Protein AF-A0A9P6VHA9-F1 (afdb_monomer_lite)

Secondary structure (DSSP, 8-state):
-PPPPPHHHHHHHHHH--TTTT-----B-TTS-S-TTS-HHHHHHHHHHHHHHHHHHHHHHHHHHHHHHHS-GGG--SS--HHHHHHHHHHHHHHHHHHHHHHHHHHH-TT-HHHHHHHHHHHHHHH-GGGGEEEEEEEEE---SS-PPPPTTSSSTTS--SS--SS--HHHHHHHHHHHHHHHHHHHHHHHHHS-SSTT--B-HHHHHHHHHHHHHHHHHHHHHHHHHHT-EEEEEEEEETTEEEEEEEEEEEEE-PPTT-GGGG--HHHHHHHHHHHHHHHHHTT-HHHHHHHHHH-HHHHHHHHHHHHHHHHHHHHTTTGGGSS------PPP-----------------

Sequence (353 aa):
MPSRLTLHDASVLEKIKDPESAATSIMVDPSLPPDPNLDHETYAAALEAETKIINDILVLEKTRVAHEKKFPRLAAPLCPSQEERTFRSTMLAEWSVIIRRLDELVGQFPRFASARNNRATALRGMYGDGMLVKLWVEQESTHAVGGKGIDAHCISDGLPSFNLPNRLSSKDDVSLREVTRKVLHDLTTGIALLTPTTAFGAISPKQAERLGNLHMQRGRLYRVAADKLSRNGNLVDSVETTEGITVRNVELKAEFRASAGQEEARWSSLDFEENASRDFMIAGRYGNETGKALAVAMNPTAKLCGEIVREAMRKEYALGGVENQKDESVRKEQPTRMKTRSKTENCEFDIAA

Foldseek 3Di:
DDDDQDPVSVVVVVVVPDPVVPLPFAFADQVDDLFPQDDPVRVVVLVVLVVVLVVLVVVLVVVVVVVCVVPPLVNAPLDHDPVVVVNLVVSLVSLVVSLVSLVVSCVVPVLPLVSLLVNLVSLCVAANLLLQKQKDWDDWDFPDPDDPDDDPSPPPSPDDDPHDDNDDDPVNLVVSLVSNVSNVCSLVSSLVSLPDPDPRDHHHLSSLLSNLSSLLSLLSSLLSLLVQQVPQAWDFDWDQDPVGTGTITIGMDMAGSDDPPDPCNPDHSVNSLVSSLVSLVSSVSSPNVVSVVVNLVSDPVSVVVVVVVVVVVVVCVVVVVPVPPPPPPDDDDDDDDDDDDDDDPDPDDPPDD

InterPro domains:
  IPR038906 Tetratricopeptide repeat protein 36 [PTHR21405] (5-317)

Structure (mmCIF, N/CA/C/O backbone):
data_AF-A0A9P6VHA9-F1
#
_entry.id   AF-A0A9P6VHA9-F1
#
loop_
_atom_site.group_PDB
_atom_site.id
_atom_site.type_symbol
_atom_site.label_atom_id
_atom_site.label_alt_id
_atom_site.label_comp_id
_atom_site.label_asym_id
_atom_site.label_entity_id
_atom_site.label_seq_id
_atom_site.pdbx_PDB_ins_code
_atom_site.Cartn_x
_atom_site.Cartn_y
_atom_site.Cartn_z
_atom_site.occupancy
_atom_site.B_iso_or_equiv
_atom_site.auth_seq_id
_atom_site.auth_comp_id
_atom_site.auth_asym_id
_atom_site.auth_atom_id
_atom_site.pdbx_PDB_model_num
ATOM 1 N N . MET A 1 1 ? -44.193 11.793 -31.709 1.00 40.22 1 MET A N 1
ATOM 2 C CA . MET A 1 1 ? -43.876 10.355 -31.569 1.00 40.22 1 MET A CA 1
ATOM 3 C C . MET A 1 1 ? -42.379 10.267 -31.320 1.00 40.22 1 MET A C 1
ATOM 5 O O . MET A 1 1 ? -41.654 10.732 -32.191 1.00 40.22 1 MET A O 1
ATOM 9 N N . PRO A 1 2 ? -41.901 9.823 -30.147 1.00 41.88 2 PRO A N 1
ATOM 10 C CA . PRO A 1 2 ? -40.466 9.775 -29.896 1.00 41.88 2 PRO A CA 1
ATOM 11 C C . PRO A 1 2 ? -39.836 8.677 -30.761 1.00 41.88 2 PRO A C 1
ATOM 13 O O . PRO A 1 2 ? -40.329 7.549 -30.809 1.00 41.88 2 PRO A O 1
ATOM 16 N N . SER A 1 3 ? -38.784 9.040 -31.486 1.00 53.78 3 SER A N 1
ATOM 17 C CA . SER A 1 3 ? -38.006 8.173 -32.367 1.00 53.78 3 SER A CA 1
ATOM 18 C C . SER A 1 3 ? -37.444 7.000 -31.559 1.00 53.78 3 SER A C 1
ATOM 20 O O . SER A 1 3 ? -36.696 7.206 -30.604 1.00 53.78 3 SER A O 1
ATOM 22 N N . ARG A 1 4 ? -37.815 5.763 -31.907 1.00 56.34 4 ARG A N 1
ATOM 23 C CA . ARG A 1 4 ? -37.202 4.566 -31.316 1.00 56.34 4 ARG A CA 1
ATOM 24 C C . ARG A 1 4 ? -35.763 4.469 -31.815 1.00 56.34 4 ARG A C 1
ATOM 26 O O . ARG A 1 4 ? -35.551 4.316 -33.014 1.00 56.34 4 ARG A O 1
ATOM 33 N N . LEU A 1 5 ? -34.812 4.561 -30.889 1.00 61.56 5 LEU A N 1
ATOM 34 C CA . LEU A 1 5 ? -33.395 4.292 -31.135 1.00 61.56 5 LEU A CA 1
ATOM 35 C C . LEU A 1 5 ? -33.239 2.916 -31.794 1.00 61.56 5 LEU A C 1
ATOM 37 O O . LEU A 1 5 ? -33.886 1.947 -31.381 1.00 61.56 5 LEU A O 1
ATOM 41 N N . THR A 1 6 ? -32.407 2.833 -32.829 1.00 79.62 6 THR A N 1
ATOM 42 C CA . THR A 1 6 ? -32.097 1.562 -33.486 1.00 79.62 6 THR A CA 1
ATOM 43 C C . THR A 1 6 ? -31.160 0.722 -32.609 1.00 79.62 6 THR A C 1
ATOM 45 O O . THR A 1 6 ? -30.498 1.234 -31.706 1.00 79.62 6 THR A O 1
ATOM 48 N N . LEU A 1 7 ? -31.065 -0.588 -32.867 1.00 69.44 7 LEU A N 1
ATOM 49 C CA . LEU A 1 7 ? -30.107 -1.463 -32.167 1.00 69.44 7 LEU A CA 1
ATOM 50 C C . LEU A 1 7 ? -28.651 -1.011 -32.369 1.00 69.44 7 LEU A C 1
ATOM 52 O O . LEU A 1 7 ? -27.815 -1.195 -31.486 1.00 69.44 7 LEU A O 1
ATOM 56 N N . HIS A 1 8 ? -28.360 -0.392 -33.516 1.00 62.25 8 HIS A N 1
ATOM 57 C CA . HIS A 1 8 ? -27.059 0.203 -33.784 1.00 62.25 8 HIS A CA 1
ATOM 58 C C . HIS A 1 8 ? -26.829 1.439 -32.911 1.00 62.25 8 HIS A C 1
ATOM 60 O O . HIS A 1 8 ? -25.786 1.524 -32.272 1.00 62.25 8 HIS A O 1
ATOM 66 N N . ASP A 1 9 ? -27.824 2.324 -32.787 1.00 69.88 9 ASP A N 1
ATOM 67 C CA . ASP A 1 9 ? -27.742 3.493 -31.903 1.00 69.88 9 ASP A CA 1
ATOM 68 C C . ASP A 1 9 ? -27.551 3.072 -30.443 1.00 69.88 9 ASP A C 1
ATOM 70 O O . ASP A 1 9 ? -26.736 3.656 -29.741 1.00 69.88 9 ASP A O 1
ATOM 74 N N . ALA A 1 10 ? -28.230 2.015 -29.987 1.00 67.94 10 ALA A N 1
ATOM 75 C CA . ALA A 1 10 ? -28.036 1.471 -28.643 1.00 67.94 10 ALA A CA 1
ATOM 76 C C . ALA A 1 10 ? -26.609 0.927 -28.430 1.00 67.94 10 ALA A C 1
ATOM 78 O O . ALA A 1 10 ? -25.996 1.193 -27.399 1.00 67.94 10 ALA A O 1
ATOM 79 N N . SER A 1 11 ? -26.049 0.219 -29.418 1.00 56.84 11 SER A N 1
ATOM 80 C CA . SER A 1 11 ? -24.671 -0.292 -29.366 1.00 56.84 11 SER A CA 1
ATOM 81 C C . SER A 1 11 ? -23.623 0.824 -29.432 1.00 56.84 11 SER A C 1
ATOM 83 O O . SER A 1 11 ? -22.589 0.750 -28.771 1.00 56.84 11 SER A O 1
ATOM 85 N N . VAL A 1 12 ? -23.883 1.873 -30.212 1.00 58.69 12 VAL A N 1
ATOM 86 C CA . VAL A 1 12 ? -23.027 3.060 -30.306 1.00 58.69 12 VAL A CA 1
ATOM 87 C C . VAL A 1 12 ? -23.101 3.871 -29.013 1.00 58.69 12 VAL A C 1
ATOM 89 O O . VAL A 1 12 ? -22.064 4.267 -28.499 1.00 58.69 12 VAL A O 1
ATOM 92 N N . LEU A 1 13 ? -24.285 4.040 -28.422 1.00 58.94 13 LEU A N 1
ATOM 93 C CA . LEU A 1 13 ? -24.458 4.701 -27.126 1.00 58.94 13 LEU A CA 1
ATOM 94 C C . LEU A 1 13 ? -23.815 3.917 -25.973 1.00 58.94 13 LEU A C 1
ATOM 96 O O . LEU A 1 13 ? -23.272 4.544 -25.072 1.00 58.94 13 LEU A O 1
ATOM 100 N N . GLU A 1 14 ? -23.802 2.581 -26.009 1.00 59.00 14 GLU A N 1
ATOM 101 C CA . GLU A 1 14 ? -23.012 1.772 -25.065 1.00 59.00 14 GLU A CA 1
ATOM 102 C C . GLU A 1 14 ? -21.506 2.010 -25.209 1.00 59.00 14 GLU A C 1
ATOM 104 O O . GLU A 1 14 ? -20.805 2.100 -24.207 1.00 59.00 14 GLU A O 1
ATOM 109 N N . LYS A 1 15 ? -21.009 2.163 -26.441 1.00 53.28 15 LYS A N 1
ATOM 110 C CA . LYS A 1 15 ? -19.590 2.448 -26.718 1.00 53.28 15 LYS A CA 1
ATOM 111 C C . LYS A 1 15 ? -19.190 3.899 -26.428 1.00 53.28 15 LYS A C 1
ATOM 113 O O . LYS A 1 15 ? -18.025 4.156 -26.154 1.00 53.28 15 LYS A O 1
ATOM 118 N N . ILE A 1 16 ? -20.141 4.833 -26.508 1.00 51.00 16 ILE A N 1
ATOM 119 C CA . ILE A 1 16 ? -19.981 6.263 -26.181 1.00 51.00 16 ILE A CA 1
ATOM 120 C C . ILE A 1 16 ? -20.201 6.520 -24.688 1.00 51.00 16 ILE A C 1
ATOM 122 O O . ILE A 1 16 ? -19.885 7.604 -24.202 1.00 51.00 16 ILE A O 1
ATOM 126 N N . LYS A 1 17 ? -20.734 5.542 -23.946 1.00 42.44 17 LYS A N 1
ATOM 127 C CA . LYS A 1 17 ? -20.913 5.651 -22.505 1.00 42.44 17 LYS A CA 1
ATOM 128 C C . LYS A 1 17 ? -19.541 5.815 -21.866 1.00 42.44 17 LYS A C 1
ATOM 130 O O . LYS A 1 17 ? -18.810 4.852 -21.666 1.00 42.44 17 LYS A O 1
ATOM 135 N N . ASP A 1 18 ? -19.206 7.066 -21.588 1.00 46.34 18 ASP A N 1
ATOM 136 C CA . ASP A 1 18 ? -18.001 7.436 -20.882 1.00 46.34 18 ASP A CA 1
ATOM 137 C C . ASP A 1 18 ? -18.018 6.703 -19.533 1.00 46.34 18 ASP A C 1
ATOM 139 O O . ASP A 1 18 ? -18.948 6.922 -18.740 1.00 46.34 18 ASP A O 1
ATOM 143 N N . PRO A 1 19 ? -17.059 5.802 -19.256 1.00 47.41 19 PRO A N 1
ATOM 144 C CA . PRO A 1 19 ? -16.988 5.136 -17.964 1.00 47.41 19 PRO A CA 1
ATOM 145 C C . PRO A 1 19 ? -16.847 6.141 -16.805 1.00 47.41 19 PRO A C 1
ATOM 147 O O . PRO A 1 19 ? -17.138 5.779 -15.667 1.00 47.41 19 PRO A O 1
ATOM 150 N N . GLU A 1 20 ? -16.495 7.407 -17.077 1.00 49.06 20 GLU A N 1
ATOM 151 C CA . GLU A 1 20 ? -16.462 8.482 -16.079 1.00 49.06 20 GLU A CA 1
ATOM 152 C C . GLU A 1 20 ? -17.824 9.147 -15.802 1.00 49.06 20 GLU A C 1
ATOM 154 O O . GLU A 1 20 ? -18.025 9.719 -14.730 1.00 49.06 20 GLU A O 1
ATOM 159 N N . SER A 1 21 ? -18.813 9.044 -16.698 1.00 43.75 21 SER A N 1
ATOM 160 C CA . SER A 1 21 ? -20.108 9.735 -16.529 1.00 43.75 21 SER A CA 1
ATOM 161 C C . SER A 1 21 ? -21.020 9.077 -15.478 1.00 43.75 21 SER A C 1
ATOM 163 O O . SER A 1 21 ? -21.972 9.685 -14.991 1.00 43.75 21 SER A O 1
ATOM 165 N N . ALA A 1 22 ? -20.701 7.848 -15.062 1.00 47.44 22 ALA A N 1
ATOM 166 C CA . ALA A 1 22 ? -21.382 7.138 -13.981 1.00 47.44 22 ALA A CA 1
ATOM 167 C C . ALA A 1 22 ? -20.680 7.287 -12.616 1.00 47.44 22 ALA A C 1
ATOM 169 O O . ALA A 1 22 ? -20.906 6.464 -11.722 1.00 47.44 22 ALA A O 1
ATOM 170 N N . ALA A 1 23 ? -19.839 8.313 -12.430 1.00 53.34 23 ALA A N 1
ATOM 171 C CA . ALA A 1 23 ? -19.302 8.678 -11.123 1.00 53.34 23 ALA A CA 1
ATOM 172 C C . ALA A 1 23 ? -20.442 9.157 -10.209 1.00 53.34 23 ALA A C 1
ATOM 174 O O . ALA A 1 23 ? -20.682 10.345 -10.017 1.00 53.34 23 ALA A O 1
ATOM 175 N N . THR A 1 24 ? -21.179 8.206 -9.641 1.00 56.31 24 THR A N 1
ATOM 176 C CA . THR A 1 24 ? -22.050 8.455 -8.496 1.00 56.31 24 THR A CA 1
ATOM 177 C C . THR A 1 24 ? -21.156 8.979 -7.386 1.00 56.31 24 THR A C 1
ATOM 179 O O . THR A 1 24 ? -20.304 8.246 -6.863 1.00 56.31 24 THR A O 1
ATOM 182 N N . SER A 1 25 ? -21.316 10.270 -7.097 1.00 66.38 25 SER A N 1
ATOM 183 C CA . SER A 1 25 ? -20.624 10.963 -6.025 1.00 66.38 25 SER A CA 1
ATOM 184 C C . SER A 1 25 ? -20.845 10.194 -4.730 1.00 66.38 25 SER A C 1
ATOM 186 O O . SER A 1 25 ? -21.968 9.845 -4.364 1.00 66.38 25 SER A O 1
ATOM 188 N N . ILE A 1 26 ? -19.745 9.859 -4.065 1.00 81.81 26 ILE A N 1
ATOM 189 C CA . ILE A 1 26 ? -19.801 9.218 -2.759 1.00 81.81 26 ILE A CA 1
ATOM 190 C C . ILE A 1 26 ? -20.406 10.228 -1.789 1.00 81.81 26 ILE A C 1
ATOM 192 O O . ILE A 1 26 ? -19.971 11.379 -1.737 1.00 81.81 26 ILE A O 1
ATOM 196 N N . MET A 1 27 ? -21.418 9.808 -1.033 1.00 87.88 27 MET A N 1
ATOM 197 C CA . MET A 1 27 ? -21.991 10.647 0.013 1.00 87.88 27 MET A CA 1
ATOM 198 C C . MET A 1 27 ? -21.028 10.672 1.198 1.00 87.88 27 MET A C 1
ATOM 200 O O . MET A 1 27 ? -20.820 9.659 1.864 1.00 87.88 27 MET A O 1
ATOM 204 N N . VAL A 1 28 ? -20.411 11.828 1.430 1.00 91.00 28 VAL A N 1
ATOM 205 C CA . VAL A 1 28 ? -19.511 12.048 2.561 1.00 91.00 28 VAL A CA 1
ATOM 206 C C . VAL A 1 28 ? -20.262 12.816 3.639 1.00 91.00 28 VAL A C 1
ATOM 208 O O . VAL A 1 28 ? -20.757 13.912 3.384 1.00 91.00 28 VAL A O 1
ATOM 211 N N . ASP A 1 29 ? -20.329 12.246 4.839 1.00 92.94 29 ASP A N 1
ATOM 212 C CA . ASP A 1 29 ? -20.992 12.848 5.994 1.00 92.94 29 ASP A CA 1
ATOM 213 C C . ASP A 1 29 ? -19.975 13.062 7.134 1.00 92.94 29 ASP A C 1
ATOM 215 O O . ASP A 1 29 ? -19.505 12.090 7.734 1.00 92.94 29 ASP A O 1
ATOM 219 N N . PRO A 1 30 ? -19.607 14.321 7.448 1.00 93.69 30 PRO A N 1
ATOM 220 C CA . PRO A 1 30 ? -18.679 14.643 8.533 1.00 93.69 30 PRO A CA 1
ATOM 221 C C . PRO A 1 30 ? -19.171 14.267 9.936 1.00 93.69 30 PRO A C 1
ATOM 223 O O . PRO A 1 30 ? -18.358 14.237 10.857 1.00 93.69 30 PRO A O 1
ATOM 226 N N . SER A 1 31 ? -20.471 14.015 10.119 1.00 94.06 31 SER A N 1
ATOM 227 C CA . SER A 1 31 ? -21.036 13.608 11.410 1.00 94.06 31 SER A CA 1
ATOM 228 C C . SER A 1 31 ? -20.812 12.125 11.726 1.00 94.06 31 SER A C 1
ATOM 230 O O . SER A 1 31 ? -20.947 11.713 12.879 1.00 94.06 31 SER A O 1
ATOM 232 N N . LEU A 1 32 ? -20.437 11.325 10.721 1.00 93.31 32 LEU A N 1
ATOM 233 C CA . LEU A 1 32 ? -20.152 9.905 10.891 1.00 93.31 32 LEU A CA 1
ATOM 234 C C . LEU A 1 32 ? -18.811 9.666 11.600 1.00 93.31 32 LEU A C 1
ATOM 236 O O . LEU A 1 32 ? -17.861 10.437 11.430 1.00 93.31 32 LEU A O 1
ATOM 240 N N . PRO A 1 33 ? -18.690 8.555 12.351 1.00 92.06 33 PRO A N 1
ATOM 241 C CA . PRO A 1 33 ? -17.449 8.209 13.024 1.00 92.06 33 PRO A CA 1
ATOM 242 C C . PRO A 1 33 ? -16.291 8.000 12.026 1.00 92.06 33 PRO A C 1
ATOM 244 O O . PRO A 1 33 ? -16.500 7.520 10.906 1.00 92.06 33 PRO A O 1
ATOM 247 N N . PRO A 1 34 ? -15.039 8.306 12.420 1.00 90.81 34 PRO A N 1
ATOM 248 C CA . PRO A 1 34 ? -13.869 8.127 11.556 1.00 90.81 34 PRO A CA 1
ATOM 249 C C . PRO A 1 34 ? -13.603 6.680 11.114 1.00 90.81 34 PRO A C 1
ATOM 251 O O . PRO A 1 34 ? -12.968 6.467 10.080 1.00 90.81 34 PRO A O 1
ATOM 254 N N . ASP A 1 35 ? -14.042 5.698 11.904 1.00 90.38 35 ASP A N 1
ATOM 255 C CA . ASP A 1 35 ? -13.981 4.273 11.580 1.00 90.38 35 ASP A CA 1
ATOM 256 C C . ASP A 1 35 ? -15.323 3.618 11.952 1.00 90.38 35 ASP A C 1
ATOM 258 O O . ASP A 1 35 ? -15.747 3.728 13.103 1.00 90.38 35 ASP A O 1
ATOM 262 N N . PRO A 1 36 ? -16.016 2.956 11.010 1.00 91.31 36 PRO A N 1
ATOM 263 C CA . PRO A 1 36 ? -17.305 2.322 11.282 1.00 91.31 36 PRO A CA 1
ATOM 264 C C . PRO A 1 36 ? -17.198 1.020 12.096 1.00 91.31 36 PRO A C 1
ATOM 266 O O . PRO A 1 36 ? -18.221 0.482 12.513 1.00 91.31 36 PRO A O 1
ATOM 269 N N . ASN A 1 37 ? -15.993 0.472 12.296 1.00 92.62 37 ASN A N 1
ATOM 270 C CA . ASN A 1 37 ? -15.786 -0.848 12.898 1.00 92.62 37 ASN A CA 1
ATOM 271 C C . ASN A 1 37 ? -15.332 -0.828 14.357 1.00 92.62 37 ASN A C 1
ATOM 273 O O . ASN A 1 37 ? -15.207 -1.906 14.945 1.00 92.62 37 ASN A O 1
ATOM 277 N N . LEU A 1 38 ? -15.034 0.347 14.906 1.00 93.19 38 LEU A N 1
ATOM 278 C CA . LEU A 1 38 ? -14.502 0.520 16.253 1.00 93.19 38 LEU A CA 1
ATOM 279 C C . LEU A 1 38 ? -15.359 1.523 17.020 1.00 93.19 38 LEU A C 1
ATOM 281 O O . LEU A 1 38 ? -15.820 2.516 16.461 1.00 93.19 38 LEU A O 1
ATOM 285 N N . ASP A 1 39 ? -15.547 1.275 18.312 1.00 94.38 39 ASP A N 1
ATOM 286 C CA . ASP A 1 39 ? -16.085 2.281 19.219 1.00 94.38 39 ASP A CA 1
ATOM 287 C C . ASP A 1 39 ? -15.064 3.409 19.457 1.00 94.38 39 ASP A C 1
ATOM 289 O O . ASP A 1 39 ? -13.880 3.301 19.120 1.00 94.38 39 ASP A O 1
ATOM 293 N N . HIS A 1 40 ? -15.531 4.510 20.042 1.00 91.31 40 HIS A N 1
ATOM 294 C CA . HIS A 1 40 ? -14.727 5.716 20.223 1.00 91.31 40 HIS A CA 1
ATOM 295 C C . HIS A 1 40 ? -13.485 5.495 21.107 1.00 91.31 40 HIS A C 1
ATOM 297 O O . HIS A 1 40 ? -12.425 6.047 20.807 1.00 91.31 40 HIS A O 1
ATOM 303 N N . GLU A 1 41 ? -13.585 4.702 22.179 1.00 94.69 41 GLU A N 1
ATOM 304 C CA . GLU A 1 41 ? -12.469 4.467 23.106 1.00 94.69 41 GLU A CA 1
ATOM 305 C C . GLU A 1 41 ? -11.404 3.581 22.457 1.00 94.69 41 GLU A C 1
ATOM 307 O O . GLU A 1 41 ? -10.219 3.931 22.449 1.00 94.69 41 GLU A O 1
ATOM 312 N N . THR A 1 42 ? -11.829 2.483 21.826 1.00 95.56 42 THR A N 1
ATOM 313 C CA . THR A 1 42 ? -10.933 1.578 21.098 1.00 95.56 42 THR A CA 1
ATOM 314 C C . THR A 1 42 ? -10.248 2.290 19.932 1.00 95.56 42 THR A C 1
ATOM 316 O O . THR A 1 42 ? -9.044 2.127 19.726 1.00 95.56 42 THR A O 1
ATOM 319 N N . TYR A 1 43 ? -10.985 3.116 19.181 1.00 95.31 43 TYR A N 1
ATOM 32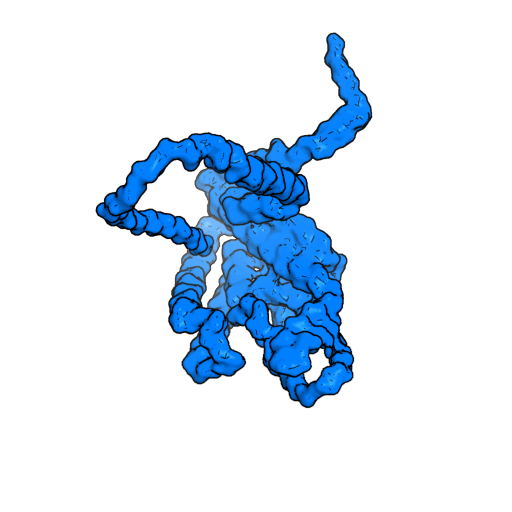0 C CA . TYR A 1 43 ? -10.421 3.911 18.092 1.00 95.31 43 TYR A CA 1
ATOM 321 C C . TYR A 1 43 ? -9.370 4.907 18.597 1.00 95.31 43 TYR A C 1
ATOM 323 O O . TYR A 1 43 ? -8.296 5.012 18.004 1.00 95.31 43 TYR A O 1
ATOM 331 N N . ALA A 1 44 ? -9.644 5.615 19.697 1.00 95.56 44 ALA A N 1
ATOM 332 C CA . ALA A 1 44 ? -8.707 6.576 20.274 1.00 95.56 44 ALA A CA 1
ATOM 333 C C . ALA A 1 44 ? -7.405 5.901 20.738 1.00 95.56 44 ALA A C 1
ATOM 335 O O . ALA A 1 44 ? -6.319 6.382 20.413 1.00 95.56 44 ALA A O 1
ATOM 336 N N . ALA A 1 45 ? -7.503 4.757 21.423 1.00 96.19 45 ALA A N 1
ATOM 337 C CA . ALA A 1 45 ? -6.339 3.987 21.860 1.00 96.19 45 ALA A CA 1
ATOM 338 C C . ALA A 1 45 ? -5.502 3.474 20.673 1.00 96.19 45 ALA A C 1
ATOM 340 O O . ALA A 1 45 ? -4.274 3.606 20.664 1.00 96.19 45 ALA A O 1
ATOM 341 N N . ALA A 1 46 ? -6.161 2.935 19.641 1.00 96.06 46 ALA A N 1
ATOM 342 C CA . ALA A 1 46 ? -5.495 2.463 18.430 1.00 96.06 46 ALA A CA 1
ATOM 343 C C . ALA A 1 46 ? -4.796 3.607 17.676 1.00 96.06 46 ALA A C 1
ATOM 345 O O . ALA A 1 46 ? -3.656 3.452 17.233 1.00 96.06 46 ALA A O 1
ATOM 346 N N . LEU A 1 47 ? -5.447 4.770 17.576 1.00 96.06 47 LEU A N 1
ATOM 347 C CA . LEU A 1 47 ? -4.901 5.956 16.919 1.00 96.06 47 LEU A CA 1
ATOM 348 C C . LEU A 1 47 ? -3.695 6.534 17.673 1.00 96.06 47 LEU A C 1
ATOM 350 O O . LEU A 1 47 ? -2.725 6.961 17.043 1.00 96.06 47 LEU A O 1
ATOM 354 N N . GLU A 1 48 ? -3.716 6.537 19.008 1.00 96.12 48 GLU A N 1
ATOM 355 C CA . GLU A 1 48 ? -2.576 6.992 19.812 1.00 96.12 48 GLU A CA 1
ATOM 356 C C . GLU A 1 48 ? -1.348 6.097 19.585 1.00 96.12 48 GLU A C 1
ATOM 358 O O . GLU A 1 48 ? -0.236 6.589 19.358 1.00 96.12 48 GLU A O 1
ATOM 363 N N . ALA A 1 49 ? -1.546 4.776 19.606 1.00 96.44 49 ALA A N 1
ATOM 364 C CA . ALA A 1 49 ? -0.486 3.809 19.343 1.00 96.44 49 ALA A CA 1
ATOM 365 C C . ALA A 1 49 ? 0.048 3.923 17.904 1.00 96.44 49 ALA A C 1
ATOM 367 O O . ALA A 1 49 ? 1.263 3.916 17.688 1.00 96.44 49 ALA A O 1
ATOM 368 N N . GLU A 1 50 ? -0.846 4.093 16.929 1.00 97.38 50 GLU A N 1
ATOM 369 C CA . GLU A 1 50 ? -0.509 4.300 15.521 1.00 97.38 50 GLU A CA 1
ATOM 370 C C . GLU A 1 50 ? 0.317 5.571 15.302 1.00 97.38 50 GLU A C 1
ATOM 372 O O . GLU A 1 50 ? 1.357 5.522 14.646 1.00 97.38 50 GLU A O 1
ATOM 377 N N . THR A 1 51 ? -0.102 6.696 15.884 1.00 97.06 51 THR A N 1
ATOM 378 C CA . THR A 1 51 ? 0.547 8.003 15.691 1.00 97.06 51 THR A CA 1
ATOM 379 C C . THR A 1 51 ? 2.021 7.962 16.093 1.00 97.06 51 THR A C 1
ATOM 381 O O . THR A 1 51 ? 2.874 8.517 15.400 1.00 97.06 51 THR A O 1
ATOM 384 N N . LYS A 1 52 ? 2.348 7.246 17.177 1.00 96.62 52 LYS A N 1
ATOM 385 C CA . LYS A 1 52 ? 3.738 7.040 17.613 1.00 96.62 52 LYS A CA 1
ATOM 386 C C . LYS A 1 52 ? 4.559 6.337 16.529 1.00 96.62 52 LYS A C 1
ATOM 388 O O . LYS A 1 52 ? 5.660 6.775 16.227 1.00 96.62 52 LYS A O 1
ATOM 393 N N . ILE A 1 53 ? 4.012 5.287 15.916 1.00 97.56 53 ILE A N 1
ATOM 394 C CA . ILE A 1 53 ? 4.697 4.526 14.861 1.00 97.56 53 ILE A CA 1
ATOM 395 C C . ILE A 1 53 ? 4.833 5.350 13.573 1.00 97.56 53 ILE A C 1
ATOM 397 O O . ILE A 1 53 ? 5.892 5.336 12.951 1.00 97.56 53 ILE A O 1
ATOM 401 N N . ILE A 1 54 ? 3.790 6.086 13.176 1.00 96.25 54 ILE A N 1
ATOM 402 C CA . ILE A 1 54 ? 3.827 6.944 11.981 1.00 96.25 54 ILE A CA 1
ATOM 403 C C . ILE A 1 54 ? 4.928 8.001 12.110 1.00 96.25 54 ILE A C 1
ATOM 405 O O . ILE A 1 54 ? 5.671 8.227 11.157 1.00 96.25 54 ILE A O 1
ATOM 409 N N . ASN A 1 55 ? 5.077 8.622 13.281 1.00 96.38 55 ASN A N 1
ATOM 410 C CA . ASN A 1 55 ? 6.141 9.600 13.501 1.00 96.38 55 ASN A CA 1
ATOM 411 C C . ASN A 1 55 ? 7.535 8.990 13.293 1.00 96.38 55 ASN A C 1
ATOM 413 O O . ASN A 1 55 ? 8.382 9.620 12.658 1.00 96.38 55 ASN A O 1
ATOM 417 N N . ASP A 1 56 ? 7.749 7.752 13.741 1.00 94.81 56 ASP A N 1
ATOM 418 C CA . ASP A 1 56 ? 9.013 7.041 13.531 1.00 94.81 56 ASP A CA 1
ATOM 419 C C . ASP A 1 56 ? 9.255 6.738 12.042 1.00 94.81 56 ASP A C 1
ATOM 421 O O . ASP A 1 56 ? 10.358 6.958 11.540 1.00 94.81 56 ASP A O 1
ATOM 425 N N . ILE A 1 57 ? 8.213 6.334 11.302 1.00 92.75 57 ILE A N 1
ATOM 426 C CA . ILE A 1 57 ? 8.273 6.165 9.838 1.00 92.75 57 ILE A CA 1
ATOM 427 C C . ILE A 1 57 ? 8.688 7.475 9.160 1.00 92.75 57 ILE A C 1
ATOM 429 O O . ILE A 1 57 ? 9.581 7.479 8.313 1.00 92.75 57 ILE A O 1
ATOM 433 N N . LEU A 1 58 ? 8.075 8.600 9.539 1.00 93.06 58 LEU A N 1
ATOM 434 C CA . LEU A 1 58 ? 8.372 9.908 8.952 1.00 93.06 58 LEU A CA 1
ATOM 435 C C . LEU A 1 58 ? 9.815 10.353 9.225 1.00 93.06 58 LEU A C 1
ATOM 437 O O . LEU A 1 58 ? 10.462 10.918 8.341 1.00 93.06 58 LEU A O 1
ATOM 441 N N . VAL A 1 59 ? 10.336 10.111 10.430 1.00 94.31 59 VAL A N 1
ATOM 442 C CA . VAL A 1 59 ? 11.740 10.396 10.774 1.00 94.31 59 VAL A CA 1
ATOM 443 C C . VAL A 1 59 ? 12.687 9.527 9.946 1.00 94.31 59 VAL A C 1
ATOM 445 O O . VAL A 1 59 ? 13.680 10.030 9.405 1.00 94.31 59 VAL A O 1
ATOM 448 N N . LEU A 1 60 ? 12.361 8.244 9.796 1.00 90.94 60 LEU A N 1
ATOM 449 C CA . LEU A 1 60 ? 13.171 7.292 9.047 1.00 90.94 60 LEU A CA 1
ATOM 450 C C . LEU A 1 60 ? 13.208 7.636 7.549 1.00 90.94 60 LEU A C 1
ATOM 452 O O . LEU A 1 60 ? 14.282 7.682 6.949 1.00 90.94 60 LEU A O 1
ATOM 456 N N . GLU A 1 61 ? 12.065 7.979 6.954 1.00 89.75 61 GLU A N 1
ATOM 457 C CA . GLU A 1 61 ? 11.973 8.429 5.559 1.00 89.75 61 GLU A CA 1
ATOM 458 C C . GLU A 1 61 ? 12.729 9.740 5.315 1.00 89.75 61 GLU A C 1
ATOM 460 O O . GLU A 1 61 ? 13.476 9.853 4.342 1.00 89.75 61 GLU A O 1
ATOM 465 N N . LYS A 1 62 ? 12.626 10.721 6.222 1.00 91.88 62 LYS A N 1
ATOM 466 C CA . LYS A 1 62 ? 13.415 11.963 6.127 1.00 91.88 62 LYS A CA 1
ATOM 467 C C . LYS A 1 62 ? 14.914 11.679 6.150 1.00 91.88 62 LYS A C 1
ATOM 469 O O . LYS A 1 62 ? 15.659 12.249 5.353 1.00 91.88 62 LYS A O 1
ATOM 474 N N . THR A 1 63 ? 15.343 10.773 7.024 1.00 90.81 63 THR A N 1
ATOM 475 C CA . THR A 1 63 ? 16.741 10.331 7.120 1.00 90.81 63 THR A CA 1
ATOM 476 C C . THR A 1 63 ? 17.196 9.660 5.823 1.00 90.81 63 THR A C 1
ATOM 478 O O . THR A 1 63 ? 18.264 9.984 5.300 1.00 90.81 63 THR A O 1
ATOM 481 N N . ARG A 1 64 ? 16.355 8.792 5.244 1.00 87.12 64 ARG A N 1
ATOM 482 C CA . ARG A 1 64 ? 16.600 8.145 3.946 1.00 87.12 64 ARG A CA 1
ATOM 483 C C . ARG A 1 64 ? 16.766 9.162 2.821 1.00 87.12 64 ARG A C 1
ATOM 485 O O . ARG A 1 64 ? 17.756 9.111 2.097 1.00 87.12 64 ARG A O 1
ATOM 492 N N . VAL A 1 65 ? 15.828 10.099 2.687 1.00 87.00 65 VAL A N 1
ATOM 493 C CA . VAL A 1 65 ? 15.848 11.126 1.633 1.00 87.00 65 VAL A CA 1
ATOM 494 C C . VAL A 1 65 ? 17.057 12.051 1.785 1.00 87.00 65 VAL A C 1
ATOM 496 O O . VAL A 1 65 ? 17.701 12.386 0.793 1.00 87.00 65 VAL A O 1
ATOM 499 N N . ALA A 1 66 ? 17.408 12.444 3.012 1.00 88.50 66 ALA A N 1
ATOM 500 C CA . ALA A 1 66 ? 18.604 13.244 3.269 1.00 88.50 66 ALA A CA 1
ATOM 501 C C . ALA A 1 66 ? 19.886 12.506 2.845 1.00 88.50 66 ALA A C 1
ATOM 503 O O . ALA A 1 66 ? 20.758 13.100 2.209 1.00 88.50 66 ALA A O 1
ATOM 504 N N . HIS A 1 67 ? 19.974 11.203 3.131 1.00 85.81 67 HIS A N 1
ATOM 505 C CA . HIS A 1 67 ? 21.086 10.372 2.676 1.00 85.81 67 HIS A CA 1
ATOM 506 C C . HIS A 1 67 ? 21.124 10.245 1.146 1.00 85.81 67 HIS A C 1
ATOM 508 O O . HIS A 1 67 ? 22.183 10.422 0.550 1.00 85.81 67 HIS A O 1
ATOM 514 N N . GLU A 1 68 ? 19.990 9.986 0.485 1.00 83.25 68 GLU A N 1
ATOM 515 C CA . GLU A 1 68 ? 19.916 9.909 -0.985 1.00 83.25 68 GLU A CA 1
ATOM 516 C C . GLU A 1 68 ? 20.319 11.227 -1.666 1.00 83.25 68 GLU A C 1
ATOM 518 O O . GLU A 1 68 ? 20.944 11.200 -2.723 1.00 83.25 68 GLU A O 1
ATOM 523 N N . LYS A 1 69 ? 20.021 12.384 -1.059 1.00 85.62 69 LYS A N 1
ATOM 524 C CA . LYS A 1 69 ? 20.488 13.690 -1.557 1.00 85.62 69 LYS A CA 1
ATOM 525 C C . LYS A 1 69 ? 22.004 13.861 -1.423 1.00 85.62 69 LYS A C 1
ATOM 527 O O . LYS A 1 69 ? 22.620 14.457 -2.301 1.00 85.62 69 LYS A O 1
ATOM 532 N N . LYS A 1 70 ? 22.602 13.350 -0.339 1.00 82.38 70 LYS A N 1
ATOM 533 C CA . LYS A 1 70 ? 24.060 13.372 -0.113 1.00 82.38 70 LYS A CA 1
ATOM 534 C C . LYS A 1 70 ? 24.798 12.415 -1.060 1.00 82.38 70 LYS A C 1
ATOM 536 O O . LYS A 1 70 ? 25.903 12.727 -1.491 1.00 82.38 70 LYS A O 1
ATOM 541 N N . PHE A 1 71 ? 24.172 11.289 -1.402 1.00 75.12 71 PHE A N 1
ATOM 542 C CA . PHE A 1 71 ? 24.727 10.235 -2.253 1.00 75.12 71 PHE A CA 1
ATOM 543 C C . PHE A 1 71 ? 23.764 9.896 -3.408 1.00 75.12 71 PHE A C 1
ATOM 545 O O . PHE A 1 71 ? 23.069 8.874 -3.365 1.00 75.12 71 PHE A O 1
ATOM 552 N N . PRO A 1 72 ? 23.672 10.758 -4.439 1.00 70.69 72 PRO A N 1
ATOM 553 C CA . PRO A 1 72 ? 22.750 10.551 -5.548 1.00 70.69 72 PRO A CA 1
ATOM 554 C C . PRO A 1 72 ? 23.126 9.310 -6.366 1.00 70.69 72 PRO A C 1
ATOM 556 O O . PRO A 1 72 ? 24.291 9.072 -6.674 1.00 70.69 72 PRO A O 1
ATOM 559 N N . ARG A 1 73 ? 22.110 8.539 -6.776 1.00 61.91 73 ARG A N 1
ATOM 560 C CA . ARG A 1 73 ? 22.264 7.221 -7.429 1.00 61.91 73 ARG A CA 1
ATOM 561 C C . ARG A 1 73 ? 23.131 7.234 -8.693 1.00 61.91 73 ARG A C 1
ATOM 563 O O . ARG A 1 73 ? 23.838 6.271 -8.937 1.00 61.91 73 ARG A O 1
ATOM 570 N N . LEU A 1 74 ? 23.110 8.325 -9.460 1.00 51.00 74 LEU A N 1
ATOM 571 C CA . LEU A 1 74 ? 23.923 8.499 -10.676 1.00 51.00 74 LEU A CA 1
ATOM 572 C C . LEU A 1 74 ? 25.432 8.622 -10.397 1.00 51.00 74 LEU A C 1
ATOM 574 O O . LEU A 1 74 ? 26.230 8.487 -11.316 1.00 51.00 74 LEU A O 1
ATOM 578 N N . ALA A 1 75 ? 25.813 8.891 -9.147 1.00 47.28 75 ALA A N 1
ATOM 579 C CA . ALA A 1 75 ? 27.197 9.007 -8.697 1.00 47.28 75 ALA A CA 1
ATOM 580 C C . ALA A 1 75 ? 27.603 7.871 -7.738 1.00 47.28 75 ALA A C 1
ATOM 582 O O . ALA A 1 75 ? 28.705 7.906 -7.191 1.00 47.28 75 ALA A O 1
ATOM 583 N N . ALA A 1 76 ? 26.722 6.891 -7.499 1.00 53.59 76 ALA A N 1
ATOM 584 C CA . ALA A 1 76 ? 27.004 5.788 -6.591 1.00 53.59 76 ALA A CA 1
ATOM 585 C C . ALA A 1 76 ? 28.059 4.857 -7.224 1.00 53.59 76 ALA A C 1
ATOM 587 O O . ALA A 1 76 ? 27.852 4.380 -8.342 1.00 53.59 76 ALA A O 1
ATOM 588 N N . PRO A 1 77 ? 29.189 4.588 -6.548 1.00 51.94 77 PRO A N 1
ATOM 589 C CA . PRO A 1 77 ? 30.173 3.641 -7.049 1.00 51.94 77 PRO A CA 1
ATOM 590 C C . PRO A 1 77 ? 29.571 2.231 -7.134 1.00 51.94 77 PRO A C 1
ATOM 592 O O . PRO A 1 77 ? 28.778 1.842 -6.276 1.00 51.94 77 PRO A O 1
ATOM 595 N N . LEU A 1 78 ? 30.020 1.441 -8.122 1.00 56.16 78 LEU A N 1
ATOM 596 C CA . LEU A 1 78 ? 29.679 0.013 -8.295 1.00 56.16 78 LEU A CA 1
ATOM 597 C C . LEU A 1 78 ? 29.803 -0.793 -6.983 1.00 56.16 78 LEU A C 1
ATOM 599 O O . LEU A 1 78 ? 29.080 -1.761 -6.763 1.00 56.16 78 LEU A O 1
ATOM 603 N N . CYS A 1 79 ? 30.692 -0.360 -6.080 1.00 61.00 79 CYS A N 1
ATOM 604 C CA . CYS A 1 79 ? 30.839 -0.896 -4.732 1.00 61.00 79 CYS A CA 1
ATOM 605 C C . CYS A 1 79 ? 30.467 0.158 -3.676 1.00 61.00 79 CYS A C 1
ATOM 607 O O . CYS A 1 79 ? 31.138 1.191 -3.599 1.00 61.00 79 CYS A O 1
ATOM 609 N N . PRO A 1 80 ? 29.483 -0.112 -2.796 1.00 69.62 80 PRO A N 1
ATOM 610 C CA . PRO A 1 80 ? 29.113 0.821 -1.742 1.00 69.62 80 PRO A CA 1
ATOM 611 C C . PRO A 1 80 ? 30.239 0.965 -0.714 1.00 69.62 80 PRO A C 1
ATOM 613 O O . PRO A 1 80 ? 30.862 -0.018 -0.272 1.00 69.62 80 PRO A O 1
ATOM 616 N N . SER A 1 81 ? 30.463 2.204 -0.288 1.00 78.00 81 SER A N 1
ATOM 617 C CA . SER A 1 81 ? 31.399 2.539 0.782 1.00 78.00 81 SER A CA 1
ATOM 618 C C . SER A 1 81 ? 30.999 1.861 2.100 1.00 78.00 81 SER A C 1
ATOM 620 O O . SER A 1 81 ? 29.876 1.374 2.276 1.00 78.00 81 SER A O 1
ATOM 622 N N . GLN A 1 82 ? 31.926 1.808 3.057 1.00 83.38 82 GLN A N 1
ATOM 623 C CA . GLN A 1 82 ? 31.620 1.273 4.385 1.00 83.38 82 GLN A CA 1
ATOM 624 C C . GLN A 1 82 ? 30.538 2.111 5.099 1.00 83.38 82 GLN A C 1
ATOM 626 O O . GLN A 1 82 ? 29.698 1.541 5.798 1.00 83.38 82 GLN A O 1
ATOM 631 N N . GLU A 1 83 ? 30.522 3.435 4.888 1.00 83.56 83 GLU A N 1
ATOM 632 C CA . GLU A 1 83 ? 29.493 4.353 5.409 1.00 83.56 83 GLU A CA 1
ATOM 633 C C . GLU A 1 83 ? 28.110 3.981 4.855 1.00 83.56 83 GLU A C 1
ATOM 635 O O . GLU A 1 83 ? 27.179 3.760 5.626 1.00 83.56 83 GLU A O 1
ATOM 640 N N . GLU A 1 84 ? 27.990 3.787 3.538 1.00 79.62 84 GLU A N 1
ATOM 641 C CA . GLU A 1 84 ? 26.725 3.417 2.888 1.00 79.62 84 GLU A CA 1
ATOM 642 C C . GLU A 1 84 ? 26.231 2.027 3.297 1.00 79.62 84 GLU A C 1
ATOM 644 O O . GLU A 1 84 ? 25.033 1.827 3.502 1.00 79.62 84 GLU A O 1
ATOM 649 N N . ARG A 1 85 ? 27.137 1.050 3.436 1.00 81.38 85 ARG A N 1
ATOM 650 C CA . ARG A 1 85 ? 26.780 -0.290 3.929 1.00 81.38 85 ARG A CA 1
ATOM 651 C C . ARG A 1 85 ? 26.226 -0.229 5.345 1.00 81.38 85 ARG A C 1
ATOM 653 O O . ARG A 1 85 ? 25.188 -0.830 5.613 1.00 81.38 85 ARG A O 1
ATOM 660 N N . THR A 1 86 ? 26.891 0.527 6.215 1.00 85.06 86 THR A N 1
ATOM 661 C CA . THR A 1 86 ? 26.470 0.708 7.608 1.00 85.06 86 THR A CA 1
ATOM 662 C C . THR A 1 86 ? 25.117 1.416 7.668 1.00 85.06 86 THR A C 1
ATOM 664 O O . THR A 1 86 ? 24.203 0.934 8.334 1.00 85.06 86 THR A O 1
ATOM 667 N N . PHE A 1 87 ? 24.939 2.488 6.889 1.00 86.94 87 PHE A N 1
ATOM 668 C CA . PHE A 1 87 ? 23.664 3.192 6.778 1.00 86.94 87 PHE A CA 1
ATOM 669 C C . PHE A 1 87 ? 22.532 2.260 6.331 1.00 86.94 87 PHE A C 1
ATOM 671 O O . PHE A 1 87 ? 21.494 2.195 6.986 1.00 86.94 87 PHE A O 1
ATOM 678 N N . ARG A 1 88 ? 22.742 1.475 5.265 1.00 82.25 88 ARG A N 1
ATOM 679 C CA . ARG A 1 88 ? 21.758 0.491 4.786 1.00 82.25 88 ARG A CA 1
ATOM 680 C C . ARG A 1 88 ? 21.408 -0.538 5.861 1.00 82.25 88 ARG A C 1
ATOM 682 O O . ARG A 1 88 ? 20.228 -0.814 6.050 1.00 82.25 88 ARG A O 1
ATOM 689 N N . SER A 1 89 ? 22.394 -1.078 6.583 1.00 82.75 89 SER A N 1
ATOM 690 C CA . SER A 1 89 ? 22.123 -2.040 7.660 1.00 82.75 89 SER A CA 1
ATOM 691 C C . SER A 1 89 ? 21.319 -1.431 8.809 1.00 82.75 89 SER A C 1
ATOM 693 O O . SER A 1 89 ? 20.382 -2.068 9.285 1.00 82.75 89 SER A O 1
ATOM 695 N N . THR A 1 90 ? 21.620 -0.190 9.203 1.00 87.94 90 THR A N 1
ATOM 696 C CA . THR A 1 90 ? 20.862 0.523 10.239 1.00 87.94 90 THR A CA 1
ATOM 697 C C . THR A 1 90 ? 19.430 0.775 9.781 1.00 87.94 90 THR A C 1
ATOM 699 O O . THR A 1 90 ? 18.497 0.449 10.502 1.00 87.94 90 THR A O 1
ATOM 702 N N . MET A 1 91 ? 19.235 1.258 8.551 1.00 87.50 91 MET A N 1
ATOM 703 C CA . MET A 1 91 ? 17.900 1.481 7.986 1.00 87.50 91 MET A CA 1
ATOM 704 C C . MET A 1 91 ? 17.059 0.200 7.973 1.00 87.50 91 MET A C 1
ATOM 706 O O . MET A 1 91 ? 15.890 0.232 8.345 1.00 87.50 91 MET A O 1
ATOM 710 N N . LEU A 1 92 ? 17.643 -0.934 7.574 1.00 85.56 92 LEU A N 1
ATOM 711 C CA . LEU A 1 92 ? 16.951 -2.226 7.585 1.00 85.56 92 LEU A CA 1
ATOM 712 C C . LEU A 1 92 ? 16.565 -2.661 9.004 1.00 85.56 92 LEU A C 1
ATOM 714 O O . LEU A 1 92 ? 15.463 -3.176 9.203 1.00 85.56 92 LEU A O 1
ATOM 718 N N . ALA A 1 93 ? 17.441 -2.437 9.987 1.00 87.62 93 ALA A N 1
ATOM 719 C CA . ALA A 1 93 ? 17.147 -2.729 11.386 1.00 87.62 93 ALA A CA 1
ATOM 720 C C . ALA A 1 93 ? 15.985 -1.865 11.906 1.00 87.62 93 ALA A C 1
ATOM 722 O O . ALA A 1 93 ? 15.028 -2.406 12.458 1.00 87.62 93 ALA A O 1
ATOM 723 N N . GLU A 1 94 ? 16.006 -0.557 11.653 1.00 90.50 94 GLU A N 1
ATOM 724 C CA . GLU A 1 94 ? 14.936 0.364 12.061 1.00 90.50 94 GLU A CA 1
ATOM 725 C C . GLU A 1 94 ? 13.587 0.014 11.405 1.00 90.50 94 GLU A C 1
ATOM 727 O O . GLU A 1 94 ? 12.565 -0.099 12.088 1.00 90.50 94 GLU A O 1
ATOM 732 N N . TRP A 1 95 ? 13.576 -0.273 10.097 1.00 89.62 95 TRP A N 1
ATOM 733 C CA . TRP A 1 95 ? 12.371 -0.743 9.402 1.00 89.62 95 TRP A CA 1
ATOM 734 C C . TRP A 1 95 ? 11.814 -2.030 10.006 1.00 89.62 95 TRP A C 1
ATOM 736 O O . TRP A 1 95 ? 10.599 -2.155 10.174 1.00 89.62 95 TRP A O 1
ATOM 746 N N . SER A 1 96 ? 12.681 -2.974 10.382 1.00 91.44 96 SER A N 1
ATOM 747 C CA . SER A 1 96 ? 12.243 -4.224 11.009 1.00 91.44 96 SER A CA 1
ATOM 748 C C . SER A 1 96 ? 11.552 -3.990 12.360 1.00 91.44 96 SER A C 1
ATOM 750 O O . SER A 1 96 ? 10.544 -4.634 12.662 1.00 91.44 96 SER A O 1
ATOM 752 N N . VAL A 1 97 ? 12.031 -3.019 13.148 1.00 95.12 97 VAL A N 1
ATOM 753 C CA . VAL A 1 97 ? 11.416 -2.628 14.425 1.00 95.12 97 VAL A CA 1
ATOM 754 C C . VAL A 1 97 ? 10.044 -1.995 14.197 1.00 95.12 97 VAL A C 1
ATOM 756 O O . VAL A 1 97 ? 9.091 -2.334 14.904 1.00 95.12 97 VAL A O 1
ATOM 759 N N . ILE A 1 98 ? 9.921 -1.115 13.200 1.00 95.19 98 ILE A N 1
ATOM 760 C CA . ILE A 1 98 ? 8.647 -0.495 12.810 1.00 95.19 98 ILE A CA 1
ATOM 761 C C . ILE A 1 98 ? 7.637 -1.562 12.375 1.00 95.19 98 ILE A C 1
ATOM 763 O O . ILE A 1 98 ? 6.510 -1.574 12.870 1.00 95.19 98 ILE A O 1
ATOM 767 N N . ILE A 1 99 ? 8.033 -2.488 11.497 1.00 94.94 99 ILE A N 1
ATOM 768 C CA . ILE A 1 99 ? 7.154 -3.561 11.008 1.00 94.94 99 ILE A CA 1
ATOM 769 C C . ILE A 1 99 ? 6.679 -4.444 12.163 1.00 94.94 99 ILE A C 1
ATOM 771 O O . ILE A 1 99 ? 5.490 -4.747 12.235 1.00 94.94 99 ILE A O 1
ATOM 775 N N . ARG A 1 100 ? 7.560 -4.796 13.110 1.00 97.06 100 ARG A N 1
ATOM 776 C CA . ARG A 1 100 ? 7.174 -5.554 14.311 1.00 97.06 100 ARG A CA 1
ATOM 777 C C . ARG A 1 100 ? 6.132 -4.808 15.151 1.00 97.06 100 ARG A C 1
ATOM 779 O O . ARG A 1 100 ? 5.156 -5.409 15.587 1.00 97.06 100 ARG A O 1
ATOM 786 N N . ARG A 1 101 ? 6.299 -3.500 15.359 1.00 97.94 101 ARG A N 1
ATOM 787 C CA . ARG A 1 101 ? 5.321 -2.683 16.103 1.00 97.94 101 ARG A CA 1
ATOM 788 C C . ARG A 1 101 ? 3.983 -2.577 15.374 1.00 97.94 101 ARG A C 1
ATOM 790 O O . ARG A 1 101 ? 2.938 -2.591 16.015 1.00 97.94 101 ARG A O 1
ATOM 797 N N . LEU A 1 102 ? 3.997 -2.507 14.043 1.00 98.00 102 LEU A N 1
ATOM 798 C CA . LEU A 1 102 ? 2.777 -2.561 13.232 1.00 98.00 102 LEU A CA 1
ATOM 799 C C . LEU A 1 102 ? 2.119 -3.944 13.291 1.00 98.00 102 LEU A C 1
ATOM 801 O O . LEU A 1 102 ? 0.896 -4.028 13.330 1.00 98.00 102 LEU A O 1
ATOM 805 N N . ASP A 1 103 ? 2.902 -5.024 13.340 1.00 97.75 103 ASP A N 1
ATOM 806 C CA . ASP A 1 103 ? 2.389 -6.378 13.560 1.00 97.75 103 ASP A CA 1
ATOM 807 C C . ASP A 1 103 ? 1.675 -6.504 14.907 1.00 97.75 103 ASP A C 1
ATOM 809 O O . ASP A 1 103 ? 0.559 -7.023 14.959 1.00 97.75 103 ASP A O 1
ATOM 813 N N . GLU A 1 104 ? 2.281 -5.980 15.972 1.00 98.00 104 GLU A N 1
ATOM 814 C CA . GLU A 1 104 ? 1.678 -5.916 17.306 1.00 98.00 104 GLU A CA 1
ATOM 815 C C . GLU A 1 104 ? 0.389 -5.088 17.298 1.00 98.00 104 GLU A C 1
ATOM 817 O O . GLU A 1 104 ? -0.624 -5.538 17.831 1.00 98.00 104 GLU A O 1
ATOM 822 N N . LEU A 1 105 ? 0.391 -3.926 16.638 1.00 97.94 105 LEU A N 1
ATOM 823 C CA . LEU A 1 105 ? -0.783 -3.058 16.541 1.00 97.94 105 LEU A CA 1
ATOM 824 C C . LEU A 1 105 ? -1.939 -3.725 15.781 1.00 97.94 105 LEU A C 1
ATOM 826 O O . LEU A 1 105 ? -3.078 -3.687 16.241 1.00 97.94 105 LEU A O 1
ATOM 830 N N . VAL A 1 106 ? -1.662 -4.372 14.644 1.00 97.69 106 VAL A N 1
ATOM 831 C CA . VAL A 1 106 ? -2.681 -5.124 13.890 1.00 97.69 106 VAL A CA 1
ATOM 832 C C . VAL A 1 106 ? -3.178 -6.332 14.690 1.00 97.69 106 VAL A C 1
ATOM 834 O O . VAL A 1 106 ? -4.353 -6.678 14.598 1.00 97.69 106 VAL A O 1
ATOM 837 N N . GLY A 1 107 ? -2.311 -6.969 15.482 1.00 97.38 107 GLY A N 1
ATOM 838 C CA . GLY A 1 107 ? -2.699 -8.050 16.388 1.00 97.38 107 GLY A CA 1
ATOM 839 C C . GLY A 1 107 ? -3.636 -7.581 17.504 1.00 97.38 107 GLY A C 1
ATOM 840 O O . GLY A 1 107 ? -4.620 -8.256 17.795 1.00 97.38 107 GLY A O 1
ATOM 841 N N . GLN A 1 108 ? -3.360 -6.414 18.093 1.00 97.19 108 GLN A N 1
ATOM 842 C CA . GLN A 1 108 ? -4.183 -5.811 19.148 1.00 97.19 108 GLN A CA 1
ATOM 843 C C . GLN A 1 108 ? -5.520 -5.281 18.617 1.00 97.19 108 GLN A C 1
ATOM 845 O O . GLN A 1 108 ? -6.548 -5.462 19.267 1.00 97.19 108 GLN A O 1
ATOM 850 N N . PHE A 1 109 ? -5.532 -4.687 17.419 1.00 97.00 109 PHE A N 1
ATOM 851 C CA . PHE A 1 109 ? -6.733 -4.118 16.801 1.00 97.00 109 PHE A CA 1
ATOM 852 C C . PHE A 1 109 ? -6.979 -4.684 15.387 1.00 97.00 109 PHE A C 1
ATOM 854 O O . PHE A 1 109 ? -6.804 -3.979 14.390 1.00 97.00 109 PHE A O 1
ATOM 861 N N . PRO A 1 110 ? -7.455 -5.939 15.246 1.00 96.44 110 PRO A N 1
ATOM 862 C CA . PRO A 1 110 ? -7.575 -6.599 13.938 1.00 96.44 110 PRO A CA 1
ATOM 863 C C . PRO A 1 110 ? -8.520 -5.917 12.941 1.00 96.44 110 PRO A C 1
ATOM 865 O O . PRO A 1 110 ? -8.358 -6.093 11.726 1.00 96.44 110 PRO A O 1
ATOM 868 N N . ARG A 1 111 ? -9.505 -5.165 13.459 1.00 96.00 111 ARG A N 1
ATOM 869 C CA . ARG A 1 111 ? -10.508 -4.402 12.697 1.00 96.00 111 ARG A CA 1
ATOM 870 C C . ARG A 1 111 ? -10.081 -2.961 12.394 1.00 96.00 111 ARG A C 1
ATOM 872 O O . ARG A 1 111 ? -10.807 -2.265 11.696 1.00 96.00 111 ARG A O 1
ATOM 879 N N . PHE A 1 112 ? -8.921 -2.518 12.883 1.00 96.31 112 PHE A N 1
ATOM 880 C CA . PHE A 1 112 ? -8.408 -1.179 12.616 1.00 96.31 112 PHE A CA 1
ATOM 881 C C . PHE A 1 112 ? -7.689 -1.145 11.265 1.00 96.31 112 PHE A C 1
ATOM 883 O O . PHE A 1 112 ? -6.525 -1.532 11.134 1.00 96.31 112 PHE A O 1
ATOM 890 N N . ALA A 1 113 ? -8.396 -0.697 10.228 1.00 96.19 113 ALA A N 1
ATOM 891 C CA . ALA A 1 113 ? -7.887 -0.725 8.856 1.00 96.19 113 ALA A CA 1
ATOM 892 C C . ALA A 1 113 ? -6.643 0.162 8.651 1.00 96.19 113 ALA A C 1
ATOM 894 O O . ALA A 1 113 ? -5.782 -0.155 7.830 1.00 96.19 113 ALA A O 1
ATOM 895 N N . SER A 1 114 ? -6.523 1.246 9.422 1.00 95.88 114 SER A N 1
ATOM 896 C CA . SER A 1 114 ? -5.410 2.199 9.333 1.00 95.88 114 SER A CA 1
ATOM 897 C C . SER A 1 114 ? -4.053 1.543 9.642 1.00 95.88 114 SER A C 1
ATOM 899 O O . SER A 1 114 ? -3.103 1.688 8.871 1.00 95.88 114 SER A O 1
ATOM 901 N N . ALA A 1 115 ? -3.988 0.691 10.672 1.00 96.81 115 ALA A N 1
ATOM 902 C CA . ALA A 1 115 ? -2.766 -0.041 11.011 1.00 96.81 115 ALA A CA 1
ATOM 903 C C . ALA A 1 115 ? -2.310 -0.981 9.882 1.00 96.81 115 ALA A C 1
ATOM 905 O O . ALA A 1 115 ? -1.115 -1.081 9.599 1.00 96.81 115 ALA A O 1
ATOM 906 N N . ARG A 1 116 ? -3.255 -1.632 9.190 1.00 97.25 116 ARG A N 1
ATOM 907 C CA . ARG A 1 116 ? -2.967 -2.492 8.028 1.00 97.25 116 ARG A CA 1
ATOM 908 C C . ARG A 1 116 ? -2.450 -1.687 6.842 1.00 97.25 116 ARG A C 1
ATOM 910 O O . ARG A 1 116 ? -1.464 -2.083 6.225 1.00 97.25 116 ARG A O 1
ATOM 917 N N . ASN A 1 117 ? -3.074 -0.541 6.565 1.00 96.88 117 ASN A N 1
ATOM 918 C CA . ASN A 1 117 ? -2.615 0.396 5.540 1.00 96.88 117 ASN A CA 1
ATOM 919 C C . ASN A 1 117 ? -1.164 0.832 5.801 1.00 96.88 117 ASN A C 1
ATOM 921 O O . ASN A 1 117 ? -0.325 0.777 4.906 1.00 96.88 117 ASN A O 1
ATOM 925 N N . ASN A 1 118 ? -0.845 1.185 7.047 1.00 96.50 118 ASN A N 1
ATOM 926 C CA . ASN A 1 118 ? 0.497 1.611 7.439 1.00 96.50 118 ASN A CA 1
ATOM 927 C C . ASN A 1 118 ? 1.518 0.469 7.408 1.00 96.50 118 ASN A C 1
ATOM 929 O O . ASN A 1 118 ? 2.653 0.676 6.975 1.00 96.50 118 ASN A O 1
ATOM 933 N N . ARG A 1 119 ? 1.122 -0.753 7.788 1.00 96.81 119 ARG A N 1
ATOM 934 C CA . ARG A 1 119 ? 1.971 -1.944 7.641 1.00 96.81 119 ARG A CA 1
ATOM 935 C C . ARG A 1 119 ? 2.294 -2.233 6.181 1.00 96.81 119 ARG A C 1
ATOM 937 O O . ARG A 1 119 ? 3.454 -2.487 5.864 1.00 96.81 119 ARG A O 1
ATOM 944 N N . ALA A 1 120 ? 1.310 -2.129 5.289 1.00 95.69 120 ALA A N 1
ATOM 945 C CA . ALA A 1 120 ? 1.535 -2.241 3.853 1.00 95.69 120 ALA A CA 1
ATOM 946 C C . ALA A 1 120 ? 2.515 -1.166 3.347 1.00 95.69 120 ALA A C 1
ATOM 948 O O . ALA A 1 120 ? 3.460 -1.505 2.635 1.00 95.69 120 ALA A O 1
ATOM 949 N N . THR A 1 121 ? 2.366 0.094 3.775 1.00 93.81 121 THR A N 1
ATOM 950 C CA . THR A 1 121 ? 3.309 1.178 3.447 1.00 93.81 121 THR A CA 1
ATOM 951 C C . THR A 1 121 ? 4.732 0.859 3.908 1.00 93.81 121 THR A C 1
ATOM 953 O O . THR A 1 121 ? 5.665 0.968 3.115 1.00 93.81 121 THR A O 1
ATOM 956 N N . ALA A 1 122 ? 4.913 0.421 5.158 1.00 92.50 122 ALA A N 1
ATOM 957 C CA . ALA A 1 122 ? 6.231 0.106 5.712 1.00 92.50 122 ALA A CA 1
ATOM 958 C C . ALA A 1 122 ? 6.902 -1.073 4.988 1.00 92.50 122 ALA A C 1
ATOM 960 O O . ALA A 1 122 ? 8.082 -1.009 4.646 1.00 92.50 122 ALA A O 1
ATOM 961 N N . LEU A 1 123 ? 6.143 -2.131 4.681 1.00 91.88 123 LEU A N 1
ATOM 962 C CA . LEU A 1 123 ? 6.642 -3.273 3.911 1.00 91.88 123 LEU A CA 1
ATOM 963 C C . LEU A 1 123 ? 7.048 -2.855 2.491 1.00 91.88 123 LEU A C 1
ATOM 965 O O . LEU A 1 123 ? 8.106 -3.248 2.007 1.00 91.88 123 LEU A O 1
ATOM 969 N N . ARG A 1 124 ? 6.263 -1.992 1.840 1.00 89.50 124 ARG A N 1
ATOM 970 C CA . ARG A 1 124 ? 6.622 -1.410 0.538 1.00 89.50 124 ARG A CA 1
ATOM 971 C C . ARG A 1 124 ? 7.860 -0.514 0.618 1.00 89.50 124 ARG A C 1
ATOM 973 O O . ARG A 1 124 ? 8.648 -0.503 -0.322 1.00 89.50 124 ARG A O 1
ATOM 980 N N . GLY A 1 125 ? 8.054 0.201 1.724 1.00 83.88 125 GLY A N 1
ATOM 981 C CA . GLY A 1 125 ? 9.265 0.981 1.989 1.00 83.88 125 GLY A CA 1
ATOM 982 C C . GLY A 1 125 ? 10.517 0.106 2.100 1.00 83.88 125 GLY A C 1
ATOM 983 O O . GLY A 1 125 ? 11.538 0.434 1.501 1.00 83.88 125 GLY A O 1
ATOM 984 N N . MET A 1 126 ? 10.415 -1.030 2.802 1.00 84.56 126 MET A N 1
ATOM 985 C CA . MET A 1 126 ? 11.530 -1.954 3.060 1.00 84.56 126 MET A CA 1
ATOM 986 C C . MET A 1 126 ? 11.878 -2.871 1.877 1.00 84.56 126 MET A C 1
ATOM 988 O O . MET A 1 126 ? 13.049 -3.187 1.669 1.00 84.56 126 MET A O 1
ATOM 992 N N . TYR A 1 127 ? 10.871 -3.352 1.143 1.00 84.38 127 TYR A N 1
ATOM 993 C CA . TYR A 1 127 ? 11.047 -4.363 0.091 1.00 84.38 127 TYR A CA 1
ATOM 994 C C . TYR A 1 127 ? 10.822 -3.818 -1.324 1.00 84.38 127 TYR A C 1
ATOM 996 O O . TYR A 1 127 ? 11.180 -4.470 -2.307 1.00 84.38 127 TYR A O 1
ATOM 1004 N N . GLY A 1 128 ? 10.256 -2.616 -1.444 1.00 84.06 128 GLY A N 1
ATOM 1005 C CA . GLY A 1 128 ? 9.870 -2.007 -2.711 1.00 84.06 128 GLY A CA 1
ATOM 1006 C C . GLY A 1 128 ? 8.577 -2.578 -3.297 1.00 84.06 128 GLY A C 1
ATOM 1007 O O . GLY A 1 128 ? 8.127 -3.674 -2.974 1.00 84.06 128 GLY A O 1
ATOM 1008 N N . ASP A 1 129 ? 7.994 -1.848 -4.249 1.00 83.56 129 ASP A N 1
ATOM 1009 C CA . ASP A 1 129 ? 6.764 -2.278 -4.940 1.00 83.56 129 ASP A CA 1
ATOM 1010 C C . ASP A 1 129 ? 6.984 -3.468 -5.877 1.00 83.56 129 ASP A C 1
ATOM 1012 O O . ASP A 1 129 ? 6.054 -4.168 -6.266 1.00 83.56 129 ASP A O 1
ATOM 1016 N N . GLY A 1 130 ? 8.243 -3.706 -6.239 1.00 84.19 130 GLY A N 1
ATOM 1017 C CA . GLY A 1 130 ? 8.652 -4.803 -7.094 1.00 84.19 130 GLY A CA 1
ATOM 1018 C C . GLY A 1 130 ? 8.635 -6.173 -6.422 1.00 84.19 130 GLY A C 1
ATOM 1019 O O . GLY A 1 130 ? 8.992 -7.132 -7.103 1.00 84.19 130 GLY A O 1
ATOM 1020 N N . MET A 1 131 ? 8.273 -6.259 -5.137 1.00 88.62 131 MET A N 1
ATOM 1021 C CA . MET A 1 131 ? 8.309 -7.492 -4.346 1.00 88.62 131 MET A CA 1
ATOM 1022 C C . MET A 1 131 ? 7.373 -8.582 -4.873 1.00 88.62 131 MET A C 1
ATOM 1024 O O . MET A 1 131 ? 7.696 -9.751 -4.717 1.00 88.62 131 MET A O 1
ATOM 1028 N N . LEU A 1 132 ? 6.275 -8.222 -5.551 1.00 89.81 132 LEU A N 1
ATOM 1029 C CA . LEU A 1 132 ? 5.289 -9.183 -6.063 1.00 89.81 132 LEU A CA 1
ATOM 1030 C C . LEU A 1 132 ? 5.829 -10.099 -7.165 1.00 89.81 132 LEU A C 1
ATOM 1032 O O . LEU A 1 132 ? 5.283 -11.175 -7.384 1.00 89.81 132 LEU A O 1
ATOM 1036 N N . VAL A 1 133 ? 6.874 -9.677 -7.879 1.00 88.62 133 VAL A N 1
ATOM 1037 C CA . VAL A 1 133 ? 7.388 -10.388 -9.053 1.00 88.62 133 VAL A CA 1
ATOM 1038 C C . VAL A 1 133 ? 8.848 -10.738 -8.831 1.00 88.62 133 VAL A C 1
ATOM 1040 O O . VAL A 1 133 ? 9.667 -9.908 -8.425 1.00 88.62 133 VAL A O 1
ATOM 1043 N N . LYS A 1 134 ? 9.187 -11.989 -9.104 1.00 87.75 134 LYS A N 1
ATOM 1044 C CA . LYS A 1 134 ? 10.563 -12.451 -9.188 1.00 87.75 134 LYS A CA 1
ATOM 1045 C C . LYS A 1 134 ? 11.008 -12.325 -10.638 1.00 87.75 134 LYS A C 1
ATOM 1047 O O . LYS A 1 134 ? 10.306 -12.779 -11.532 1.00 87.75 134 LYS A O 1
ATOM 1052 N N . LEU A 1 135 ? 12.157 -11.690 -10.843 1.00 83.00 135 LEU A N 1
ATOM 1053 C CA . LEU A 1 135 ? 12.810 -11.553 -12.140 1.00 83.00 135 LEU A CA 1
ATOM 1054 C C . LEU A 1 135 ? 14.139 -12.300 -12.089 1.00 83.00 135 LEU A C 1
ATOM 1056 O O . LEU A 1 135 ? 14.861 -12.184 -11.097 1.00 83.00 135 LEU A O 1
ATOM 1060 N N . TRP A 1 136 ? 14.453 -13.067 -13.127 1.00 79.50 136 TRP A N 1
ATOM 1061 C CA . TRP A 1 136 ? 15.746 -13.727 -13.277 1.00 79.50 136 TRP A CA 1
ATOM 1062 C C . TRP A 1 136 ? 16.097 -13.914 -14.751 1.00 79.50 136 TRP A C 1
ATOM 1064 O O . TRP A 1 136 ? 15.238 -13.857 -15.627 1.00 79.50 136 TRP A O 1
ATOM 1074 N N . VAL A 1 137 ? 17.383 -14.125 -15.009 1.00 79.62 137 VAL A N 1
ATOM 1075 C CA . VAL A 1 137 ? 17.919 -14.446 -16.333 1.00 79.62 137 VAL A CA 1
ATOM 1076 C C . VAL A 1 137 ? 18.050 -15.961 -16.444 1.00 79.62 137 VAL A C 1
ATOM 1078 O O . VAL A 1 137 ? 18.599 -16.584 -15.533 1.00 79.62 137 VAL A O 1
ATOM 1081 N N . GLU A 1 138 ? 17.538 -16.552 -17.524 1.00 69.50 138 GLU A N 1
ATOM 1082 C CA . GLU A 1 138 ? 17.565 -18.010 -17.731 1.00 69.50 138 GLU A CA 1
ATOM 1083 C C . GLU A 1 138 ? 18.685 -18.468 -18.682 1.00 69.50 138 GLU A C 1
ATOM 1085 O O . GLU A 1 138 ? 19.306 -19.498 -18.423 1.00 69.50 138 GLU A O 1
ATOM 1090 N N . GLN A 1 139 ? 19.016 -17.692 -19.724 1.00 61.22 139 GLN A N 1
ATOM 1091 C CA . GLN A 1 139 ? 20.128 -17.991 -20.638 1.00 61.22 139 GLN A CA 1
ATOM 1092 C C . GLN A 1 139 ? 20.943 -16.742 -21.011 1.00 61.22 139 GLN A C 1
ATOM 1094 O O . GLN A 1 139 ? 20.390 -15.721 -21.418 1.00 61.22 139 GLN A O 1
ATOM 1099 N N . GLU A 1 140 ? 22.273 -16.860 -20.928 1.00 54.47 140 GLU A N 1
ATOM 1100 C CA . GLU A 1 140 ? 23.239 -15.992 -21.612 1.00 54.47 140 GLU A CA 1
ATOM 1101 C C . GLU A 1 140 ? 23.763 -16.746 -22.841 1.00 54.47 140 GLU A C 1
ATOM 1103 O O . GLU A 1 140 ? 24.660 -17.583 -22.732 1.00 54.47 140 GLU A O 1
ATOM 1108 N N . SER A 1 141 ? 23.222 -16.477 -24.030 1.00 49.69 141 SER A N 1
ATOM 1109 C CA . SER A 1 141 ? 23.858 -16.936 -25.268 1.00 49.69 141 SER A CA 1
ATOM 1110 C C . SER A 1 141 ? 24.834 -15.862 -25.745 1.00 49.69 141 SER A C 1
ATOM 1112 O O . SER A 1 141 ? 24.425 -14.839 -26.299 1.00 49.69 141 SER A O 1
ATOM 1114 N N . THR A 1 142 ? 26.131 -16.073 -25.528 1.00 49.25 142 THR A N 1
ATOM 1115 C CA . THR A 1 142 ? 27.181 -15.235 -26.115 1.00 49.25 142 THR A CA 1
ATOM 1116 C C . THR A 1 142 ? 27.511 -15.744 -27.518 1.00 49.25 142 THR A C 1
ATOM 1118 O O . THR A 1 142 ? 28.166 -16.769 -27.698 1.00 49.25 142 THR A O 1
ATOM 1121 N N . HIS A 1 143 ? 27.083 -15.020 -28.553 1.00 44.16 143 HIS A N 1
ATOM 1122 C CA . HIS A 1 143 ? 27.695 -15.163 -29.872 1.00 44.16 143 HIS A CA 1
ATOM 1123 C C . HIS A 1 143 ? 28.951 -14.294 -29.913 1.00 44.16 143 HIS A C 1
ATOM 1125 O O . HIS A 1 143 ? 28.897 -13.096 -30.172 1.00 44.16 143 HIS A O 1
ATOM 1131 N N . ALA A 1 144 ? 30.092 -14.905 -29.595 1.00 38.16 144 ALA A N 1
ATOM 1132 C CA . ALA A 1 144 ? 31.388 -14.259 -29.712 1.00 38.16 144 ALA A CA 1
ATOM 1133 C C . ALA A 1 144 ? 31.770 -14.112 -31.194 1.00 38.16 144 ALA A C 1
ATOM 1135 O O . ALA A 1 144 ? 32.171 -15.083 -31.835 1.00 38.16 144 ALA A O 1
ATOM 1136 N N . VAL A 1 145 ? 31.716 -12.892 -31.729 1.00 39.81 145 VAL A N 1
ATOM 1137 C CA . VAL A 1 145 ? 32.624 -12.504 -32.814 1.00 39.81 145 VAL A CA 1
ATOM 1138 C C . VAL A 1 145 ? 33.895 -12.013 -32.126 1.00 39.81 145 VAL A C 1
ATOM 1140 O O . VAL A 1 145 ? 33.955 -10.877 -31.686 1.00 39.81 145 VAL A O 1
ATOM 1143 N N . GLY A 1 146 ? 34.841 -12.938 -31.928 1.00 37.78 146 GLY A N 1
ATOM 1144 C CA . GLY A 1 146 ? 36.227 -12.722 -31.485 1.00 37.78 146 GLY A CA 1
ATOM 1145 C C . GLY A 1 146 ? 36.512 -11.514 -30.581 1.00 37.78 146 GLY A C 1
ATOM 1146 O O . GLY A 1 146 ? 36.894 -10.465 -31.078 1.00 37.78 146 GLY A O 1
ATOM 1147 N N . GLY A 1 147 ? 36.455 -11.703 -29.261 1.00 33.78 147 GLY A N 1
ATOM 1148 C CA . GLY A 1 147 ? 36.927 -10.727 -28.272 1.00 33.78 147 GLY A CA 1
ATOM 1149 C C . GLY A 1 147 ? 36.995 -11.353 -26.878 1.00 33.78 147 GLY A C 1
ATOM 1150 O O . GLY A 1 147 ? 36.158 -12.190 -26.535 1.00 33.78 147 GLY A O 1
ATOM 1151 N N . LYS A 1 148 ? 38.033 -11.027 -26.095 1.00 36.22 148 LYS A N 1
ATOM 1152 C CA . LYS A 1 148 ? 38.273 -11.577 -24.745 1.00 36.22 148 LYS A CA 1
ATOM 1153 C C . LYS A 1 148 ? 37.083 -11.285 -23.820 1.00 36.22 148 LYS A C 1
ATOM 1155 O O . LYS A 1 148 ? 36.561 -10.177 -23.810 1.00 36.22 148 LYS A O 1
ATOM 1160 N N . GLY A 1 149 ? 36.683 -12.301 -23.051 1.00 31.83 149 GLY A N 1
ATOM 1161 C CA . GLY A 1 149 ? 35.495 -12.302 -22.197 1.00 31.83 149 GLY A CA 1
ATOM 1162 C C . GLY A 1 149 ? 35.369 -11.063 -21.310 1.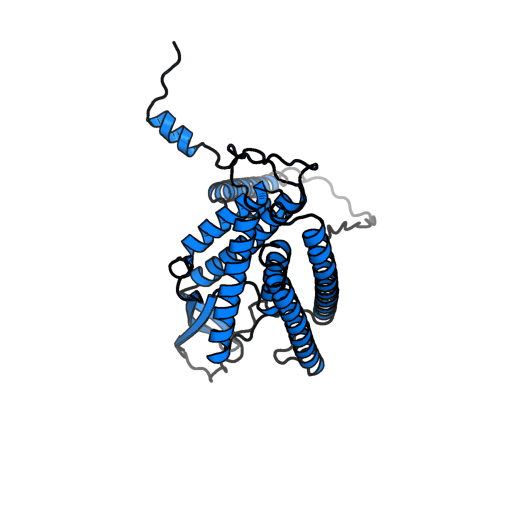00 31.83 149 GLY A C 1
ATOM 1163 O O . GLY A 1 149 ? 36.282 -10.729 -20.561 1.00 31.83 149 GLY A O 1
ATOM 1164 N N . ILE A 1 150 ? 34.216 -10.405 -21.411 1.00 34.91 150 ILE A N 1
ATOM 1165 C CA . ILE A 1 150 ? 33.818 -9.281 -20.565 1.00 34.91 150 ILE A CA 1
ATOM 1166 C C . ILE A 1 150 ? 33.015 -9.861 -19.398 1.00 34.91 150 ILE A C 1
ATOM 1168 O O . ILE A 1 150 ? 31.953 -10.454 -19.629 1.00 34.91 150 ILE A O 1
ATOM 1172 N N . ASP A 1 151 ? 33.524 -9.702 -18.175 1.00 32.56 151 ASP A N 1
ATOM 1173 C CA . ASP A 1 151 ? 32.906 -10.183 -16.937 1.00 32.56 151 ASP A CA 1
ATOM 1174 C C . ASP A 1 151 ? 31.431 -9.755 -16.836 1.00 32.56 151 ASP A C 1
ATOM 1176 O O . ASP A 1 151 ? 31.076 -8.595 -17.051 1.00 32.56 151 ASP A O 1
ATOM 1180 N N . ALA A 1 152 ? 30.555 -10.699 -16.478 1.00 35.06 152 ALA A N 1
ATOM 1181 C CA . ALA A 1 152 ? 29.100 -10.535 -16.349 1.00 35.06 152 ALA A CA 1
ATOM 1182 C C . ALA A 1 152 ? 28.663 -9.620 -15.179 1.00 35.06 152 ALA A C 1
ATOM 1184 O O . ALA A 1 152 ? 27.536 -9.707 -14.691 1.00 35.06 152 ALA A O 1
ATOM 1185 N N . HIS A 1 153 ? 29.554 -8.755 -14.690 1.00 33.28 153 HIS A N 1
ATOM 1186 C CA . HIS A 1 153 ? 29.347 -7.989 -13.466 1.00 33.28 153 HIS A CA 1
ATOM 1187 C C . HIS A 1 153 ? 28.584 -6.668 -13.677 1.00 33.28 153 HIS A C 1
ATOM 1189 O O . HIS A 1 153 ? 28.140 -6.080 -12.696 1.00 33.28 153 HIS A O 1
ATOM 1195 N N . CYS A 1 154 ? 28.388 -6.224 -14.926 1.00 30.34 154 CYS A N 1
ATOM 1196 C CA . CYS A 1 154 ? 27.998 -4.838 -15.228 1.00 30.34 154 CYS A CA 1
ATOM 1197 C C . CYS A 1 154 ? 26.540 -4.627 -15.696 1.00 30.34 154 CYS A C 1
ATOM 1199 O O . CYS A 1 154 ? 26.170 -3.494 -15.984 1.00 30.34 154 CYS A O 1
ATOM 1201 N N . ILE A 1 155 ? 25.701 -5.668 -15.797 1.00 34.03 155 ILE A N 1
ATOM 1202 C CA . ILE A 1 155 ? 24.358 -5.562 -16.427 1.00 34.03 155 ILE A CA 1
ATOM 1203 C C . ILE A 1 155 ? 23.223 -5.330 -15.399 1.00 34.03 155 ILE A C 1
ATOM 1205 O O . ILE A 1 155 ? 22.081 -5.054 -15.758 1.00 34.03 155 ILE A O 1
ATOM 1209 N N . SER A 1 156 ? 23.504 -5.358 -14.092 1.00 34.47 156 SER A N 1
ATOM 1210 C CA . SER A 1 156 ? 22.474 -5.163 -13.052 1.00 34.47 156 SER A CA 1
ATOM 1211 C C . SER A 1 156 ? 22.173 -3.708 -12.675 1.00 34.47 156 SER A C 1
ATOM 1213 O O . SER A 1 156 ? 21.222 -3.474 -11.927 1.00 34.47 156 SER A O 1
ATOM 1215 N N . ASP A 1 157 ? 22.944 -2.738 -13.170 1.00 32.03 157 ASP A N 1
ATOM 1216 C CA . ASP A 1 157 ? 23.060 -1.423 -12.515 1.00 32.03 157 ASP A CA 1
ATOM 1217 C C . ASP A 1 157 ? 22.205 -0.310 -13.148 1.00 32.03 157 ASP A C 1
ATOM 1219 O O . ASP A 1 157 ? 22.293 0.855 -12.769 1.00 32.03 157 ASP A O 1
ATOM 1223 N N . GLY A 1 158 ? 21.301 -0.668 -14.064 1.00 26.98 158 GLY A N 1
ATOM 1224 C CA . GLY A 1 158 ? 20.347 0.263 -14.682 1.00 26.98 158 GLY A CA 1
ATOM 1225 C C . GLY A 1 158 ? 18.972 0.359 -14.006 1.00 26.98 158 GLY A C 1
ATOM 1226 O O . GLY A 1 158 ? 18.139 1.152 -14.444 1.00 26.98 158 GLY A O 1
ATOM 1227 N N . LEU A 1 159 ? 18.684 -0.437 -12.966 1.00 31.03 159 LEU A N 1
ATOM 1228 C CA . LEU A 1 159 ? 17.360 -0.465 -12.328 1.00 31.03 159 LEU A CA 1
ATOM 1229 C C . LEU A 1 159 ? 17.335 0.326 -11.007 1.00 31.03 159 LEU A C 1
ATOM 1231 O O . LEU A 1 159 ? 18.121 0.062 -10.097 1.00 31.03 159 LEU A O 1
ATOM 1235 N N . PRO A 1 160 ? 16.405 1.286 -10.850 1.00 31.53 160 PRO A N 1
ATOM 1236 C CA . PRO A 1 160 ? 16.354 2.138 -9.678 1.00 31.53 160 PRO A CA 1
ATOM 1237 C C . PRO A 1 160 ? 15.794 1.347 -8.500 1.00 31.53 160 PRO A C 1
ATOM 1239 O O . PRO A 1 160 ? 14.582 1.166 -8.414 1.00 31.53 160 PRO A O 1
ATOM 1242 N N . SER A 1 161 ? 16.622 0.930 -7.540 1.00 38.69 161 SER A N 1
ATOM 1243 C CA . SER A 1 161 ? 16.102 0.595 -6.213 1.00 38.69 161 SER A CA 1
ATOM 1244 C C . SER A 1 161 ? 17.154 0.530 -5.110 1.00 38.69 161 SER A C 1
ATOM 1246 O O . SER A 1 161 ? 18.104 -0.237 -5.150 1.00 38.69 161 SER A O 1
ATOM 1248 N N . PHE A 1 162 ? 16.857 1.264 -4.038 1.00 38.94 162 PHE A N 1
ATOM 1249 C CA . PHE A 1 162 ? 17.307 0.989 -2.671 1.00 38.94 162 PHE A CA 1
ATOM 1250 C C . PHE A 1 162 ? 16.680 -0.315 -2.109 1.00 38.94 162 PHE A C 1
ATOM 1252 O O . PHE A 1 162 ? 16.834 -0.626 -0.936 1.00 38.94 162 PHE A O 1
ATOM 1259 N N . ASN A 1 163 ? 15.963 -1.073 -2.943 1.00 41.97 163 ASN A N 1
ATOM 1260 C CA . ASN A 1 163 ? 15.136 -2.215 -2.593 1.00 41.97 163 ASN A CA 1
ATOM 1261 C C . ASN A 1 163 ? 15.595 -3.470 -3.347 1.00 41.97 163 ASN A C 1
ATOM 1263 O O . ASN A 1 163 ? 15.371 -3.616 -4.546 1.00 41.97 163 ASN A O 1
ATOM 1267 N N . LEU A 1 164 ? 16.185 -4.367 -2.556 1.00 38.94 164 LEU A N 1
ATOM 1268 C CA . LEU A 1 164 ? 16.576 -5.750 -2.824 1.00 38.94 164 LEU A CA 1
ATOM 1269 C C . LEU A 1 164 ? 17.779 -6.031 -3.748 1.00 38.94 164 LEU A C 1
ATOM 1271 O O . LEU A 1 164 ? 17.858 -5.517 -4.861 1.00 38.94 164 LEU A O 1
ATOM 1275 N N . PRO A 1 165 ? 18.694 -6.931 -3.326 1.00 34.47 165 PRO A N 1
ATOM 1276 C CA . PRO A 1 165 ? 19.728 -7.463 -4.201 1.00 34.47 165 PRO A CA 1
ATOM 1277 C C . PRO A 1 165 ? 19.084 -8.290 -5.320 1.00 34.47 165 PRO A C 1
ATOM 1279 O O . PRO A 1 165 ? 18.322 -9.221 -5.062 1.00 34.47 165 PRO A O 1
ATOM 1282 N N . ASN A 1 166 ? 19.463 -8.004 -6.567 1.00 39.97 166 ASN A N 1
ATOM 1283 C CA . ASN A 1 166 ? 19.088 -8.743 -7.784 1.00 39.97 166 ASN A CA 1
ATOM 1284 C C . ASN A 1 166 ? 19.548 -10.226 -7.804 1.00 39.97 166 ASN A C 1
ATOM 1286 O O . ASN A 1 166 ? 19.442 -10.901 -8.824 1.00 39.97 166 ASN A O 1
ATOM 1290 N N . ARG A 1 167 ? 20.034 -10.769 -6.681 1.00 37.59 167 ARG A N 1
ATOM 1291 C CA . ARG A 1 167 ? 20.281 -12.199 -6.457 1.00 37.59 167 ARG A CA 1
ATOM 1292 C C . ARG A 1 167 ? 19.685 -12.595 -5.115 1.00 37.59 167 ARG A C 1
ATOM 1294 O O . ARG A 1 167 ? 20.337 -12.487 -4.081 1.00 37.59 167 ARG A O 1
ATOM 1301 N N . LEU A 1 168 ? 18.433 -13.029 -5.140 1.00 44.06 168 LEU A N 1
ATOM 1302 C CA . LEU A 1 168 ? 17.764 -13.548 -3.954 1.00 44.06 168 LEU A CA 1
ATOM 1303 C C . LEU A 1 168 ? 18.198 -14.989 -3.711 1.00 44.06 168 LEU A C 1
ATOM 1305 O O . LEU A 1 168 ? 18.110 -15.828 -4.609 1.00 44.06 168 LEU A O 1
ATOM 1309 N N . SER A 1 169 ? 18.650 -15.279 -2.493 1.00 51.53 169 SER A N 1
ATOM 1310 C CA . SER A 1 169 ? 18.798 -16.656 -2.031 1.00 51.53 169 SER A CA 1
ATOM 1311 C C . SER A 1 169 ? 17.423 -17.331 -1.967 1.00 51.53 169 SER A C 1
ATOM 1313 O O . SER A 1 169 ? 16.395 -16.667 -1.818 1.00 51.53 169 SER A O 1
ATOM 1315 N N . SER A 1 170 ? 17.375 -18.665 -2.006 1.00 54.25 170 SER A N 1
ATOM 1316 C CA . SER A 1 170 ? 16.120 -19.417 -1.840 1.00 54.25 170 SER A CA 1
ATOM 1317 C C . SER A 1 170 ? 15.415 -19.106 -0.512 1.00 54.25 170 SER A C 1
ATOM 1319 O O . SER A 1 170 ? 14.188 -19.115 -0.448 1.00 54.25 170 SER A O 1
ATOM 1321 N N . LYS A 1 171 ? 16.176 -18.765 0.539 1.00 54.88 171 LYS A N 1
ATOM 1322 C CA . LYS A 1 171 ? 15.637 -18.308 1.832 1.00 54.88 171 LYS A CA 1
ATOM 1323 C C . LYS A 1 171 ? 14.978 -16.926 1.750 1.00 54.88 171 LYS A C 1
ATOM 1325 O O . LYS A 1 171 ? 13.956 -16.706 2.397 1.00 54.88 171 LYS A O 1
ATOM 1330 N N . ASP A 1 172 ? 15.520 -16.030 0.931 1.00 69.62 172 ASP A N 1
ATOM 1331 C CA . ASP A 1 172 ? 14.964 -14.687 0.741 1.00 69.62 172 ASP A CA 1
ATOM 1332 C C . ASP A 1 172 ? 13.673 -14.746 -0.090 1.00 69.62 172 ASP A C 1
ATOM 1334 O O . ASP A 1 172 ? 12.734 -14.000 0.170 1.00 69.62 172 ASP A O 1
ATOM 1338 N N . ASP A 1 173 ? 13.579 -15.690 -1.035 1.00 70.81 173 ASP A N 1
ATOM 1339 C CA . ASP A 1 173 ? 12.373 -15.928 -1.842 1.00 70.81 173 ASP A CA 1
ATOM 1340 C C . ASP A 1 173 ? 11.170 -16.341 -0.980 1.00 70.81 173 ASP A C 1
ATOM 1342 O O . ASP A 1 173 ? 10.080 -15.790 -1.138 1.00 70.81 173 ASP A O 1
ATOM 1346 N N . VAL A 1 174 ? 11.376 -17.262 -0.027 1.00 73.50 174 VAL A N 1
ATOM 1347 C CA . VAL A 1 174 ? 10.335 -17.703 0.920 1.00 73.50 174 VAL A CA 1
ATOM 1348 C C . VAL A 1 174 ? 9.864 -16.539 1.792 1.00 73.50 174 VAL A C 1
ATOM 1350 O O . VAL A 1 174 ? 8.660 -16.339 1.951 1.00 73.50 174 VAL A O 1
ATOM 1353 N N . SER A 1 175 ? 10.799 -15.733 2.302 1.00 83.88 175 SER A N 1
ATOM 1354 C CA . SER A 1 175 ? 10.481 -14.535 3.088 1.00 83.88 175 SER A CA 1
ATOM 1355 C C . SER A 1 175 ? 9.654 -13.525 2.279 1.00 83.88 175 SER A C 1
ATOM 1357 O O . SER A 1 175 ? 8.645 -13.009 2.756 1.00 83.88 175 SER A O 1
ATOM 1359 N N . LEU A 1 176 ? 10.002 -13.302 1.008 1.00 87.12 176 LEU A N 1
ATOM 1360 C CA . LEU A 1 176 ? 9.281 -12.372 0.134 1.00 87.12 176 LEU A CA 1
ATOM 1361 C C . LEU A 1 176 ? 7.896 -12.846 -0.283 1.00 87.12 176 LEU A C 1
ATOM 1363 O O . LEU A 1 176 ? 7.016 -12.008 -0.479 1.00 87.12 176 LEU A O 1
ATOM 1367 N N . ARG A 1 177 ? 7.682 -14.157 -0.432 1.00 89.06 177 ARG A N 1
ATOM 1368 C CA . ARG A 1 177 ? 6.334 -14.706 -0.652 1.00 89.06 177 ARG A CA 1
ATOM 1369 C C . ARG A 1 177 ? 5.436 -14.399 0.537 1.00 89.06 177 ARG A C 1
ATOM 1371 O O . ARG A 1 177 ? 4.315 -13.936 0.350 1.00 89.06 177 ARG A O 1
ATOM 1378 N N . GLU A 1 178 ? 5.953 -14.576 1.749 1.00 89.81 178 GLU A N 1
ATOM 1379 C CA . GLU A 1 178 ? 5.211 -14.271 2.971 1.00 89.81 178 GLU A CA 1
ATOM 1380 C C . GLU A 1 178 ? 4.927 -12.768 3.108 1.00 89.81 178 GLU A C 1
ATOM 1382 O O . GLU A 1 178 ? 3.796 -12.377 3.395 1.00 89.81 178 GLU A O 1
ATOM 1387 N N . VAL A 1 179 ? 5.909 -11.912 2.812 1.00 90.75 179 VAL A N 1
ATOM 1388 C CA . VAL A 1 179 ? 5.714 -10.454 2.757 1.00 90.75 179 VAL A CA 1
ATOM 1389 C C . VAL A 1 179 ? 4.665 -10.073 1.707 1.00 90.75 179 VAL A C 1
ATOM 1391 O O . VAL A 1 179 ? 3.748 -9.310 2.006 1.00 90.75 179 VAL A O 1
ATOM 1394 N N . THR A 1 180 ? 4.752 -10.643 0.503 1.00 92.06 180 THR A N 1
ATOM 1395 C CA . THR A 1 180 ? 3.796 -10.435 -0.598 1.00 92.06 180 THR A CA 1
ATOM 1396 C C . THR A 1 180 ? 2.377 -10.789 -0.165 1.00 92.06 180 THR A C 1
ATOM 1398 O O . THR A 1 180 ? 1.456 -9.979 -0.303 1.00 92.06 180 THR A O 1
ATOM 1401 N N . ARG A 1 181 ? 2.205 -11.972 0.431 1.00 93.62 181 ARG A N 1
ATOM 1402 C CA . ARG A 1 181 ? 0.931 -12.434 0.982 1.00 93.62 181 ARG A CA 1
ATOM 1403 C C . ARG A 1 181 ? 0.403 -11.472 2.040 1.00 93.62 181 ARG A C 1
ATOM 1405 O O . ARG A 1 181 ? -0.776 -11.131 2.015 1.00 93.62 181 ARG A O 1
ATOM 1412 N N . LYS A 1 182 ? 1.265 -11.024 2.957 1.00 94.06 182 LYS A N 1
ATOM 1413 C CA . LYS A 1 182 ? 0.902 -10.126 4.060 1.00 94.06 182 LYS A CA 1
ATOM 1414 C C . LYS A 1 182 ? 0.416 -8.769 3.552 1.00 94.06 182 LYS A C 1
ATOM 1416 O O . LYS A 1 182 ? -0.648 -8.328 3.971 1.00 94.06 182 LYS A O 1
ATOM 1421 N N . VAL A 1 183 ? 1.135 -8.152 2.611 1.00 95.50 183 VAL A N 1
ATOM 1422 C CA . VAL A 1 183 ? 0.765 -6.847 2.035 1.00 95.50 183 VAL A CA 1
ATOM 1423 C C . VAL A 1 183 ? -0.560 -6.923 1.280 1.00 95.50 183 VAL A C 1
ATOM 1425 O O . VAL A 1 183 ? -1.445 -6.103 1.520 1.00 95.50 183 VAL A O 1
ATOM 1428 N N . LEU A 1 184 ? -0.735 -7.917 0.404 1.00 95.56 184 LEU A N 1
ATOM 1429 C CA . LEU A 1 184 ? -1.985 -8.081 -0.348 1.00 95.56 184 LEU A CA 1
ATOM 1430 C C . LEU A 1 184 ? -3.167 -8.393 0.577 1.00 95.56 184 LEU A C 1
ATOM 1432 O O . LEU A 1 184 ? -4.257 -7.842 0.400 1.00 95.56 184 LEU A O 1
ATOM 1436 N N . HIS A 1 185 ? -2.943 -9.221 1.601 1.00 95.62 185 HIS A N 1
ATOM 1437 C CA . HIS A 1 185 ? -3.944 -9.506 2.622 1.00 95.62 185 HIS A CA 1
ATOM 1438 C C . HIS A 1 185 ? -4.326 -8.253 3.418 1.00 95.62 185 HIS A C 1
ATOM 1440 O O . HIS A 1 185 ? -5.510 -8.036 3.666 1.00 95.62 185 HIS A O 1
ATOM 1446 N N . ASP A 1 186 ? -3.364 -7.411 3.794 1.00 97.00 186 ASP A N 1
ATOM 1447 C CA . ASP A 1 186 ? -3.624 -6.178 4.537 1.00 97.00 186 ASP A CA 1
ATOM 1448 C C . ASP A 1 186 ? -4.422 -5.162 3.743 1.00 97.00 186 ASP A C 1
ATOM 1450 O O . ASP A 1 186 ? -5.402 -4.630 4.264 1.00 97.00 186 ASP A O 1
ATOM 1454 N N . LEU A 1 187 ? -4.042 -4.932 2.487 1.00 97.56 187 LEU A N 1
ATOM 1455 C CA . LEU A 1 187 ? -4.753 -4.008 1.611 1.00 97.56 187 LEU A CA 1
ATOM 1456 C C . LEU A 1 187 ? -6.177 -4.506 1.346 1.00 97.56 187 LEU A C 1
ATOM 1458 O O . LEU A 1 187 ? -7.133 -3.757 1.519 1.00 97.56 187 LEU A O 1
ATOM 1462 N N . THR A 1 188 ? -6.339 -5.791 1.023 1.00 96.81 188 THR A N 1
ATOM 1463 C CA . THR A 1 188 ? -7.659 -6.389 0.771 1.00 96.81 188 THR A CA 1
ATOM 1464 C C . THR A 1 188 ? -8.540 -6.377 2.017 1.00 96.81 188 THR A C 1
ATOM 1466 O O . THR A 1 188 ? -9.710 -6.010 1.941 1.00 96.81 188 THR A O 1
ATOM 1469 N N . THR A 1 189 ? -7.983 -6.713 3.183 1.00 97.00 189 THR A N 1
ATOM 1470 C CA . THR A 1 189 ? -8.731 -6.694 4.448 1.00 97.00 189 THR A CA 1
ATOM 1471 C C . THR A 1 189 ? -9.083 -5.268 4.860 1.00 97.00 189 THR A C 1
ATOM 1473 O O . THR A 1 189 ? -10.206 -5.024 5.285 1.00 97.00 189 THR 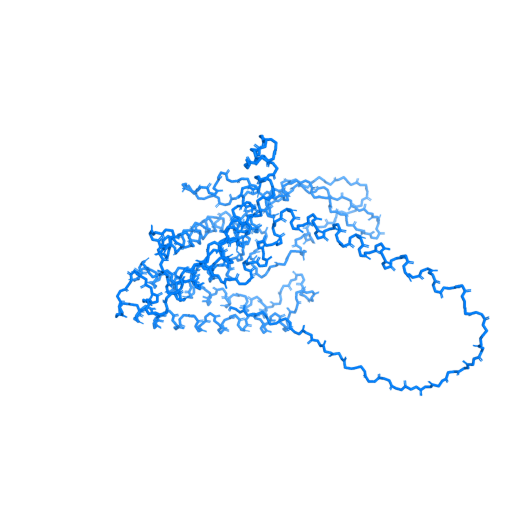A O 1
ATOM 1476 N N . GLY A 1 190 ? -8.165 -4.310 4.709 1.00 97.50 190 GLY A N 1
ATOM 1477 C CA . GLY A 1 190 ? -8.430 -2.896 4.977 1.00 97.50 190 GLY A CA 1
ATOM 1478 C C . GLY A 1 190 ? -9.554 -2.344 4.100 1.00 97.50 190 GLY A C 1
ATOM 1479 O O . GLY A 1 190 ? -10.456 -1.682 4.612 1.00 97.50 190 GLY A O 1
ATOM 1480 N N . ILE A 1 191 ? -9.544 -2.672 2.801 1.00 97.38 191 ILE A N 1
ATOM 1481 C CA . ILE A 1 191 ? -10.617 -2.306 1.865 1.00 97.38 191 ILE A CA 1
ATOM 1482 C C . ILE A 1 191 ? -11.935 -2.937 2.314 1.00 97.38 191 ILE A C 1
ATOM 1484 O O . ILE A 1 191 ? -12.934 -2.233 2.431 1.00 97.38 191 ILE A O 1
ATOM 1488 N N . ALA A 1 192 ? -11.944 -4.236 2.620 1.00 96.50 192 ALA A N 1
ATOM 1489 C CA . ALA A 1 192 ? -13.150 -4.941 3.053 1.00 96.50 192 ALA A CA 1
ATOM 1490 C C . ALA A 1 192 ? -13.737 -4.374 4.357 1.00 96.50 192 ALA A C 1
ATOM 1492 O O . ALA A 1 192 ? -14.952 -4.259 4.475 1.00 96.50 192 ALA A O 1
ATOM 1493 N N . LEU A 1 193 ? -12.888 -3.990 5.316 1.00 96.50 193 LEU A N 1
ATOM 1494 C CA . LEU A 1 193 ? -13.313 -3.382 6.578 1.00 96.50 193 LEU A CA 1
ATOM 1495 C C . LEU A 1 193 ? -13.965 -2.013 6.365 1.00 96.50 193 LEU A C 1
ATOM 1497 O O . LEU A 1 193 ? -14.961 -1.706 7.013 1.00 96.50 193 LEU A O 1
ATOM 1501 N N . LEU A 1 194 ? -13.407 -1.178 5.488 1.00 95.62 194 LEU A N 1
ATOM 1502 C CA . LEU A 1 194 ? -13.891 0.190 5.301 1.00 95.62 194 LEU A CA 1
ATOM 1503 C C . LEU A 1 194 ? -14.965 0.321 4.217 1.00 95.62 194 LEU A C 1
ATOM 1505 O O . LEU A 1 194 ? -15.637 1.346 4.171 1.00 95.62 194 LEU A O 1
ATOM 1509 N N . THR A 1 195 ? -15.148 -0.662 3.338 1.00 94.56 195 THR A N 1
ATOM 1510 C CA . THR A 1 195 ? -16.157 -0.577 2.272 1.00 94.56 195 THR A CA 1
ATOM 1511 C C . THR A 1 195 ? -17.562 -0.579 2.883 1.00 94.56 195 THR A C 1
ATOM 1513 O O . THR A 1 195 ? -17.884 -1.485 3.654 1.00 94.56 195 THR A O 1
ATOM 1516 N N . PRO A 1 196 ? -18.426 0.403 2.561 1.00 91.00 196 PRO A N 1
ATOM 1517 C CA . PRO A 1 196 ? -19.786 0.429 3.082 1.00 91.00 196 PRO A CA 1
ATOM 1518 C C . PRO A 1 196 ? -20.588 -0.772 2.567 1.00 91.00 196 PRO A C 1
ATOM 1520 O O . PRO A 1 196 ? -20.503 -1.144 1.399 1.00 91.00 196 PRO A O 1
ATOM 1523 N N . THR A 1 197 ? -21.428 -1.350 3.428 1.00 86.81 197 THR A N 1
ATOM 1524 C CA . THR A 1 197 ? -22.277 -2.508 3.087 1.00 86.81 197 THR A CA 1
ATOM 1525 C C . THR A 1 197 ? -23.284 -2.197 1.979 1.00 86.81 197 THR A C 1
ATOM 1527 O O . THR A 1 197 ? -23.741 -3.094 1.274 1.00 86.81 197 THR A O 1
ATOM 1530 N N . THR A 1 198 ? -23.653 -0.924 1.822 1.00 85.38 198 THR A N 1
ATOM 1531 C CA . THR A 1 198 ? -24.569 -0.464 0.778 1.00 85.38 198 THR A CA 1
ATOM 1532 C C . THR A 1 198 ? -23.825 0.418 -0.217 1.00 85.38 198 THR A C 1
ATOM 1534 O O . THR A 1 198 ? -23.024 1.269 0.165 1.00 85.38 198 THR A O 1
ATOM 1537 N N . ALA A 1 199 ? -24.117 0.246 -1.510 1.00 77.94 199 ALA A N 1
ATOM 1538 C CA . ALA A 1 199 ? -23.454 0.984 -2.592 1.00 77.94 199 ALA A CA 1
ATOM 1539 C C . ALA A 1 199 ? -23.643 2.514 -2.513 1.00 77.94 199 ALA A C 1
ATOM 1541 O O . ALA A 1 199 ? -22.867 3.261 -3.106 1.00 77.94 199 ALA A O 1
ATOM 1542 N N . PHE A 1 200 ? -24.663 2.960 -1.777 1.00 80.31 200 PHE A N 1
ATOM 1543 C CA . PHE A 1 200 ? -24.999 4.363 -1.534 1.00 80.31 200 PHE A CA 1
ATOM 1544 C C . PHE A 1 200 ? -24.880 4.735 -0.051 1.00 80.31 200 PHE A C 1
ATOM 1546 O O . PHE A 1 200 ? -25.470 5.717 0.381 1.00 80.31 200 PHE A O 1
ATOM 1553 N N . GLY A 1 201 ? -24.174 3.940 0.757 1.00 85.69 201 GLY A N 1
ATOM 1554 C CA . GLY A 1 201 ? -23.952 4.269 2.160 1.00 85.69 201 GLY A CA 1
ATOM 1555 C C . GLY A 1 201 ? -23.114 5.537 2.285 1.00 85.69 201 GLY A C 1
ATOM 1556 O O . GLY A 1 201 ? -22.083 5.659 1.620 1.00 85.69 201 GLY A O 1
ATOM 1557 N N . ALA A 1 202 ? -23.551 6.472 3.130 1.00 91.19 202 ALA A N 1
ATOM 1558 C CA . ALA A 1 202 ? -22.715 7.604 3.496 1.00 91.19 202 ALA A CA 1
ATOM 1559 C C . ALA A 1 202 ? -21.492 7.110 4.284 1.00 91.19 202 ALA A C 1
ATOM 1561 O O . ALA A 1 202 ? -21.597 6.174 5.080 1.00 91.19 202 ALA A O 1
ATOM 1562 N N . ILE A 1 203 ? -20.338 7.729 4.050 1.00 94.81 203 ILE A N 1
ATOM 1563 C CA . ILE A 1 203 ? -19.088 7.412 4.747 1.00 94.81 203 ILE A CA 1
ATOM 1564 C C . ILE A 1 203 ? -18.470 8.675 5.333 1.00 94.81 203 ILE A C 1
ATOM 1566 O O . ILE A 1 203 ? -18.693 9.778 4.830 1.00 94.81 203 ILE A O 1
ATOM 1570 N N . SER A 1 204 ? -17.676 8.533 6.392 1.00 95.44 204 SER A N 1
ATOM 1571 C CA . SER A 1 204 ? -16.968 9.684 6.954 1.00 95.44 204 SER A CA 1
ATOM 1572 C C . SER A 1 204 ? -15.825 10.140 6.033 1.00 95.44 204 SER A C 1
ATOM 1574 O O . SER A 1 204 ? -15.277 9.331 5.273 1.00 95.44 204 SER A O 1
ATOM 1576 N N . PRO A 1 205 ? -15.388 11.414 6.110 1.00 95.25 205 PRO A N 1
ATOM 1577 C CA . PRO A 1 205 ? -14.245 11.899 5.335 1.00 95.25 205 PRO A CA 1
ATOM 1578 C C . PRO A 1 205 ? -12.977 11.059 5.549 1.00 95.25 205 PRO A C 1
ATOM 1580 O O . PRO A 1 205 ? -12.259 10.753 4.600 1.00 95.25 205 PRO A O 1
ATOM 1583 N N . LYS A 1 206 ? -12.727 10.625 6.792 1.00 94.62 206 LYS A N 1
ATOM 1584 C CA . LYS A 1 206 ? -11.562 9.797 7.140 1.00 94.62 206 LYS A CA 1
ATOM 1585 C C . LYS A 1 206 ? -11.653 8.382 6.579 1.00 94.62 206 LYS A C 1
ATOM 1587 O O . LYS A 1 206 ? -10.637 7.821 6.174 1.00 94.62 206 LYS A O 1
ATOM 1592 N N . GLN A 1 207 ? -12.853 7.811 6.522 1.00 95.25 207 GLN A N 1
ATOM 1593 C CA . GLN A 1 207 ? -13.087 6.526 5.871 1.00 95.25 207 GLN A CA 1
ATOM 1594 C C . GLN A 1 207 ? -12.844 6.617 4.358 1.00 95.25 207 GLN A C 1
ATOM 1596 O O . GLN A 1 207 ? -12.174 5.745 3.807 1.00 95.25 207 GLN A O 1
ATOM 1601 N N . ALA A 1 208 ? -13.322 7.685 3.705 1.00 95.00 208 ALA A N 1
ATOM 1602 C CA . ALA A 1 208 ? -13.081 7.936 2.283 1.00 95.00 208 ALA A CA 1
ATOM 1603 C C . ALA A 1 208 ? -11.581 8.077 1.978 1.00 95.00 208 ALA A C 1
ATOM 1605 O O . ALA A 1 208 ? -11.053 7.348 1.142 1.00 95.00 208 ALA A O 1
ATOM 1606 N N . GLU A 1 209 ? -10.873 8.929 2.726 1.00 95.31 209 GLU A N 1
ATOM 1607 C CA . GLU A 1 209 ? -9.423 9.131 2.599 1.00 95.31 209 GLU A CA 1
ATOM 1608 C C . GLU A 1 209 ? -8.655 7.800 2.690 1.00 95.31 209 GLU A C 1
ATOM 1610 O O . GLU A 1 209 ? -7.836 7.470 1.828 1.00 95.31 209 GLU A O 1
ATOM 1615 N N . ARG A 1 210 ? -8.966 6.982 3.705 1.00 95.88 210 ARG A N 1
ATOM 1616 C CA . ARG A 1 210 ? -8.322 5.677 3.907 1.00 95.88 210 ARG A CA 1
ATOM 1617 C C . ARG A 1 210 ? -8.632 4.684 2.788 1.00 95.88 210 ARG A C 1
ATOM 1619 O O . ARG A 1 210 ? -7.715 4.001 2.336 1.00 95.88 210 ARG A O 1
ATOM 1626 N N . LEU A 1 211 ? -9.881 4.604 2.324 1.00 96.25 211 LEU A N 1
ATOM 1627 C CA . LEU A 1 211 ? -10.255 3.760 1.181 1.00 96.25 211 LEU A CA 1
ATOM 1628 C C . LEU A 1 211 ? -9.507 4.173 -0.086 1.00 96.25 211 LEU A C 1
ATOM 1630 O O . LEU A 1 211 ? -8.953 3.316 -0.776 1.00 96.25 211 LEU A O 1
ATOM 1634 N N . GLY A 1 212 ? -9.434 5.479 -0.350 1.00 96.12 212 GLY A N 1
ATOM 1635 C CA . GLY A 1 212 ? -8.671 6.032 -1.462 1.00 96.12 212 GLY A CA 1
ATOM 1636 C C . GLY A 1 212 ? -7.205 5.603 -1.418 1.00 96.12 212 GLY A C 1
ATOM 1637 O O . GLY A 1 212 ? -6.674 5.100 -2.408 1.00 96.12 212 GLY A O 1
ATOM 1638 N N . ASN A 1 213 ? -6.572 5.719 -0.250 1.00 96.94 213 ASN A N 1
ATOM 1639 C CA . ASN A 1 213 ? -5.175 5.332 -0.059 1.00 96.94 213 ASN A CA 1
ATOM 1640 C C . ASN A 1 213 ? -4.953 3.823 -0.212 1.00 96.94 213 ASN A C 1
ATOM 1642 O O . ASN A 1 213 ? -4.020 3.415 -0.899 1.00 96.94 213 ASN A O 1
ATOM 1646 N N . LEU A 1 214 ? -5.816 2.984 0.363 1.00 98.25 214 LEU A N 1
ATOM 1647 C CA . LEU A 1 214 ? -5.712 1.527 0.246 1.00 98.25 214 LEU A CA 1
ATOM 1648 C C . LEU A 1 214 ? -5.807 1.055 -1.213 1.00 98.25 214 LEU A C 1
ATOM 1650 O O . LEU A 1 214 ? -4.962 0.277 -1.665 1.00 98.25 214 LEU A O 1
ATOM 1654 N N . HIS A 1 215 ? -6.797 1.556 -1.960 1.00 97.94 215 HIS A N 1
ATOM 1655 C CA . HIS A 1 215 ? -6.932 1.261 -3.386 1.00 97.94 215 HIS A CA 1
ATOM 1656 C C . HIS A 1 215 ? -5.734 1.783 -4.183 1.00 97.94 215 HIS A C 1
ATOM 1658 O O . HIS A 1 215 ? -5.187 1.051 -5.003 1.00 97.94 215 HIS A O 1
ATOM 1664 N N . MET A 1 216 ? -5.255 2.999 -3.900 1.00 96.62 216 MET A N 1
ATOM 1665 C CA . MET A 1 216 ? -4.062 3.544 -4.555 1.00 96.62 216 MET A CA 1
ATOM 1666 C C . MET A 1 216 ? -2.845 2.634 -4.345 1.00 96.62 216 MET A C 1
ATOM 1668 O O . MET A 1 216 ? -2.157 2.283 -5.307 1.00 96.62 216 MET A O 1
ATOM 1672 N N . GLN A 1 217 ? -2.595 2.209 -3.102 1.00 97.00 217 GLN A N 1
ATOM 1673 C CA . GLN A 1 217 ? -1.463 1.344 -2.778 1.00 97.00 217 GLN A CA 1
ATOM 1674 C C . GLN A 1 217 ? -1.546 -0.006 -3.492 1.00 97.00 217 GLN A C 1
ATOM 1676 O O . GLN A 1 217 ? -0.547 -0.460 -4.057 1.00 97.00 217 GLN A O 1
ATOM 1681 N N . ARG A 1 218 ? -2.727 -0.635 -3.503 1.00 97.44 218 ARG A N 1
ATOM 1682 C CA . ARG A 1 218 ? -2.927 -1.928 -4.167 1.00 97.44 218 ARG A CA 1
ATOM 1683 C C . ARG A 1 218 ? -2.797 -1.805 -5.685 1.00 97.44 218 ARG A C 1
ATOM 1685 O O . ARG A 1 218 ? -2.032 -2.558 -6.287 1.00 97.44 218 ARG A O 1
ATOM 1692 N N . GLY A 1 219 ? -3.403 -0.777 -6.277 1.00 96.56 219 GLY A N 1
ATOM 1693 C CA . GLY A 1 219 ? -3.269 -0.476 -7.700 1.00 96.56 219 GLY A CA 1
ATOM 1694 C C . GLY A 1 219 ? -1.819 -0.223 -8.117 1.00 96.56 219 GLY A C 1
ATOM 1695 O O . GLY A 1 219 ? -1.382 -0.689 -9.169 1.00 96.56 219 GLY A O 1
ATOM 1696 N N . ARG A 1 220 ? -1.019 0.445 -7.273 1.00 95.56 220 ARG A N 1
ATOM 1697 C CA . ARG A 1 220 ? 0.416 0.659 -7.527 1.00 95.56 220 ARG A CA 1
ATOM 1698 C C . ARG A 1 220 ? 1.206 -0.649 -7.546 1.00 95.56 220 ARG A C 1
ATOM 1700 O O . ARG A 1 220 ? 2.043 -0.827 -8.429 1.00 95.56 220 ARG A O 1
ATOM 1707 N N . LEU A 1 221 ? 0.937 -1.561 -6.614 1.00 94.94 221 LEU A N 1
ATOM 1708 C CA . LEU A 1 221 ? 1.565 -2.883 -6.604 1.00 94.94 221 LEU A CA 1
ATOM 1709 C C . LEU A 1 221 ? 1.202 -3.687 -7.853 1.00 94.94 221 LEU A C 1
ATOM 1711 O O . LEU A 1 221 ? 2.090 -4.227 -8.512 1.00 94.94 221 LEU A O 1
ATOM 1715 N N . TYR A 1 222 ? -0.082 -3.713 -8.214 1.00 96.31 222 TYR A N 1
ATOM 1716 C CA . TYR A 1 222 ? -0.550 -4.396 -9.416 1.00 96.31 222 TYR A CA 1
ATOM 1717 C C . TYR A 1 222 ? 0.049 -3.795 -10.690 1.00 96.31 222 TYR A C 1
ATOM 1719 O O . TYR A 1 222 ? 0.508 -4.541 -11.548 1.00 96.31 222 TYR A O 1
ATOM 1727 N N . ARG A 1 223 ? 0.182 -2.466 -10.785 1.00 94.56 223 ARG A N 1
ATOM 1728 C CA . ARG A 1 223 ? 0.859 -1.817 -11.918 1.00 94.56 223 ARG A CA 1
ATOM 1729 C C . ARG A 1 223 ? 2.303 -2.280 -12.069 1.00 94.56 223 ARG A C 1
ATOM 1731 O O . ARG A 1 223 ? 2.736 -2.592 -13.174 1.00 94.56 223 ARG A O 1
ATOM 1738 N N . VAL A 1 224 ? 3.063 -2.271 -10.974 1.00 91.38 224 VAL A N 1
ATOM 1739 C CA . VAL A 1 224 ? 4.474 -2.679 -11.000 1.00 91.38 224 VAL A CA 1
ATOM 1740 C C . VAL A 1 224 ? 4.591 -4.165 -11.331 1.00 91.38 224 VAL A C 1
ATOM 1742 O O . VAL A 1 224 ? 5.501 -4.554 -12.060 1.00 91.38 224 VAL A O 1
ATOM 1745 N N . ALA A 1 225 ? 3.664 -4.995 -10.850 1.00 91.69 225 ALA A N 1
ATOM 1746 C CA . ALA A 1 225 ? 3.600 -6.397 -11.238 1.00 91.69 225 ALA A CA 1
ATOM 1747 C C . ALA A 1 225 ? 3.326 -6.560 -12.742 1.00 91.69 225 ALA A C 1
ATOM 1749 O O . ALA A 1 225 ? 4.064 -7.288 -13.404 1.00 91.69 225 ALA A O 1
ATOM 1750 N N . ALA A 1 226 ? 2.348 -5.835 -13.295 1.00 92.25 226 ALA A N 1
ATOM 1751 C CA . ALA A 1 226 ? 2.028 -5.847 -14.721 1.00 92.25 226 ALA A CA 1
ATOM 1752 C C . ALA A 1 226 ? 3.241 -5.471 -15.588 1.00 92.25 226 ALA A C 1
ATOM 1754 O O . ALA A 1 226 ? 3.596 -6.237 -16.484 1.00 92.25 226 ALA A O 1
ATOM 1755 N N . ASP A 1 227 ? 3.919 -4.358 -15.273 1.00 89.75 227 ASP A N 1
ATOM 1756 C CA . ASP A 1 227 ? 5.118 -3.878 -15.988 1.00 89.75 227 ASP A CA 1
ATOM 1757 C C . ASP A 1 227 ? 6.288 -4.865 -15.912 1.00 89.75 227 ASP A C 1
ATOM 1759 O O . ASP A 1 227 ? 7.031 -5.037 -16.872 1.00 89.75 227 ASP A O 1
ATOM 1763 N N . LYS A 1 228 ? 6.477 -5.540 -14.776 1.00 87.25 228 LYS A N 1
ATOM 1764 C CA . LYS A 1 228 ? 7.539 -6.545 -14.660 1.00 87.25 228 LYS A CA 1
ATOM 1765 C C . LYS A 1 228 ? 7.204 -7.831 -15.412 1.00 87.25 228 LYS A C 1
ATOM 1767 O O . LYS A 1 228 ? 8.096 -8.417 -16.014 1.00 87.25 228 LYS A O 1
ATOM 1772 N N . LEU A 1 229 ? 5.947 -8.270 -15.381 1.00 88.94 229 LEU A N 1
ATOM 1773 C CA . LEU A 1 229 ? 5.499 -9.486 -16.065 1.00 88.94 229 LEU A CA 1
ATOM 1774 C C . LEU A 1 229 ? 5.436 -9.313 -17.588 1.00 88.94 229 LEU A C 1
ATOM 1776 O O . LEU A 1 229 ? 5.674 -10.279 -18.308 1.00 88.94 229 LEU A O 1
ATOM 1780 N N . SER A 1 230 ? 5.160 -8.103 -18.088 1.00 88.38 230 SER A N 1
ATOM 1781 C CA . SER A 1 230 ? 5.150 -7.808 -19.531 1.00 88.38 230 SER A CA 1
ATOM 1782 C C . SER A 1 230 ? 6.545 -7.847 -20.160 1.00 88.38 230 SER A C 1
ATOM 1784 O O . SER A 1 230 ? 6.668 -8.022 -21.368 1.00 88.38 230 SER A O 1
ATOM 1786 N N . ARG A 1 231 ? 7.602 -7.744 -19.345 1.00 81.62 231 ARG A N 1
ATOM 1787 C CA . ARG A 1 231 ? 9.007 -7.862 -19.773 1.00 81.62 231 ARG A CA 1
ATOM 1788 C C . ARG A 1 231 ? 9.481 -9.306 -19.942 1.00 81.62 231 ARG A C 1
ATOM 1790 O O . ARG A 1 231 ? 10.667 -9.516 -20.176 1.00 81.62 231 ARG A O 1
ATOM 1797 N N . ASN A 1 232 ? 8.589 -10.291 -19.824 1.00 76.88 232 ASN A N 1
ATOM 1798 C CA . ASN A 1 232 ? 8.896 -11.674 -20.177 1.00 76.88 232 ASN A CA 1
ATOM 1799 C C . ASN A 1 232 ? 9.287 -11.762 -21.658 1.00 76.88 232 ASN A C 1
ATOM 1801 O O . ASN A 1 232 ? 8.441 -11.583 -22.533 1.00 76.88 232 ASN A O 1
ATOM 1805 N N . GLY A 1 233 ? 10.559 -12.050 -21.941 1.00 67.75 233 GLY A N 1
ATOM 1806 C CA . GLY A 1 233 ? 11.055 -12.170 -23.310 1.00 67.75 233 GLY A CA 1
ATOM 1807 C C . GLY A 1 233 ? 12.546 -11.879 -23.469 1.00 67.75 233 GLY A C 1
ATOM 1808 O O . GLY A 1 233 ? 13.279 -11.677 -22.500 1.00 67.75 233 GLY A O 1
ATOM 1809 N N . ASN A 1 234 ? 12.991 -11.868 -24.726 1.00 58.44 234 ASN A N 1
ATOM 1810 C CA . ASN A 1 234 ? 14.372 -11.562 -25.085 1.00 58.44 234 ASN A CA 1
ATOM 1811 C C . ASN A 1 234 ? 14.625 -10.063 -24.914 1.00 58.44 234 ASN A C 1
ATOM 1813 O O . ASN A 1 234 ? 14.095 -9.257 -25.682 1.00 58.44 234 ASN A O 1
ATOM 1817 N N . LEU A 1 235 ? 15.460 -9.690 -23.944 1.00 60.44 235 LEU A N 1
ATOM 1818 C CA . LEU A 1 235 ? 16.090 -8.379 -23.955 1.00 60.44 235 LEU A CA 1
ATOM 1819 C C . LEU A 1 235 ? 17.349 -8.452 -24.814 1.00 60.44 235 LEU A C 1
ATOM 1821 O O . LEU A 1 235 ? 18.220 -9.299 -24.611 1.00 60.44 235 LEU A O 1
ATOM 1825 N N . VAL A 1 236 ? 17.425 -7.541 -25.778 1.00 54.00 236 VAL A N 1
ATOM 1826 C CA . VAL A 1 236 ? 18.629 -7.298 -26.563 1.00 54.00 236 VAL A CA 1
ATOM 1827 C C . VAL A 1 236 ? 19.375 -6.168 -25.868 1.00 54.00 236 VAL A C 1
ATOM 1829 O O . VAL A 1 236 ? 18.958 -5.015 -25.957 1.00 54.00 236 VAL A O 1
ATOM 1832 N N . ASP A 1 237 ? 20.438 -6.502 -25.141 1.00 58.09 237 ASP A N 1
ATOM 1833 C CA . ASP A 1 237 ? 21.340 -5.505 -24.567 1.00 58.09 237 ASP A CA 1
ATOM 1834 C C . ASP A 1 237 ? 22.516 -5.304 -25.529 1.00 58.09 237 ASP A C 1
ATOM 1836 O O . ASP A 1 237 ? 23.292 -6.229 -25.800 1.00 58.09 237 ASP A O 1
ATOM 1840 N N . SER A 1 238 ? 22.601 -4.116 -26.124 1.00 51.91 238 SER A N 1
ATOM 1841 C CA . SER A 1 238 ? 23.687 -3.740 -27.026 1.00 51.91 238 SER A CA 1
ATOM 1842 C C . SER A 1 238 ? 24.722 -2.943 -26.246 1.00 51.91 238 SER A C 1
ATOM 1844 O O . SER A 1 238 ? 24.515 -1.764 -25.957 1.00 51.91 238 SER A O 1
ATOM 1846 N N . VAL A 1 239 ? 25.847 -3.581 -25.933 1.00 55.69 239 VAL A N 1
ATOM 1847 C CA . VAL A 1 239 ? 26.977 -2.913 -25.288 1.00 55.69 239 VAL A CA 1
ATOM 1848 C C . VAL A 1 239 ? 27.943 -2.459 -26.376 1.00 55.69 239 VAL A C 1
ATOM 1850 O O . VAL A 1 239 ? 28.534 -3.278 -27.087 1.00 55.69 239 VAL A O 1
ATOM 1853 N N . GLU A 1 240 ? 28.096 -1.145 -26.517 1.00 47.66 240 GLU A N 1
ATOM 1854 C CA . GLU A 1 240 ? 29.111 -0.551 -27.381 1.00 47.66 240 GLU A CA 1
ATOM 1855 C C . GLU A 1 240 ? 30.462 -0.606 -26.657 1.00 47.66 240 GLU A C 1
ATOM 1857 O O . GLU A 1 240 ? 30.649 -0.016 -25.593 1.00 47.66 240 GLU A O 1
ATOM 1862 N N . THR A 1 241 ? 31.397 -1.377 -27.207 1.00 56.12 241 THR A N 1
ATOM 1863 C CA . THR A 1 241 ? 32.765 -1.486 -26.691 1.00 56.12 241 THR A CA 1
ATOM 1864 C C . THR A 1 241 ? 33.736 -0.853 -27.679 1.00 56.12 241 THR A C 1
ATOM 1866 O O . THR A 1 241 ? 33.432 -0.712 -28.863 1.00 56.12 241 THR A O 1
ATOM 1869 N N . THR A 1 242 ? 34.947 -0.524 -27.226 1.00 48.22 242 THR A N 1
ATOM 1870 C CA . THR A 1 242 ? 36.042 -0.046 -28.090 1.00 48.22 242 THR A CA 1
ATOM 1871 C C . THR A 1 242 ? 36.433 -1.026 -29.207 1.00 48.22 242 THR A C 1
ATOM 1873 O O . THR A 1 242 ? 37.120 -0.619 -30.139 1.00 48.22 242 THR A O 1
ATOM 1876 N N . GLU A 1 243 ? 35.993 -2.290 -29.139 1.00 55.06 243 GLU A N 1
ATOM 1877 C CA . GLU A 1 243 ? 36.239 -3.341 -30.142 1.00 55.06 243 GLU A CA 1
ATOM 1878 C C . GLU A 1 243 ? 35.010 -3.634 -31.039 1.00 55.06 243 GLU A C 1
ATOM 1880 O O . GLU A 1 243 ? 35.094 -4.470 -31.936 1.00 55.06 243 GLU A O 1
ATOM 1885 N N . GLY A 1 244 ? 33.879 -2.936 -30.845 1.00 53.53 244 GLY A N 1
ATOM 1886 C CA . GLY A 1 244 ? 32.643 -3.092 -31.627 1.00 53.53 244 GLY A CA 1
ATOM 1887 C C . GLY A 1 244 ? 31.368 -3.214 -30.777 1.00 53.53 244 GLY A C 1
ATOM 1888 O O . GLY A 1 244 ? 31.411 -3.204 -29.543 1.00 53.53 244 GLY A O 1
ATOM 1889 N N . ILE A 1 245 ? 30.209 -3.336 -31.441 1.00 55.44 245 ILE A N 1
ATOM 1890 C CA . ILE A 1 245 ? 28.907 -3.562 -30.788 1.00 55.44 245 ILE A CA 1
ATOM 1891 C C . ILE A 1 245 ? 28.781 -5.049 -30.445 1.00 55.44 245 ILE A C 1
ATOM 1893 O O . ILE A 1 245 ? 28.658 -5.887 -31.339 1.00 55.44 245 ILE A O 1
ATOM 1897 N N . THR A 1 246 ? 28.770 -5.377 -29.153 1.00 53.66 246 THR A N 1
ATOM 1898 C CA . THR A 1 246 ? 28.425 -6.727 -28.692 1.00 53.66 246 THR A CA 1
ATOM 1899 C C . THR A 1 246 ? 26.935 -6.768 -28.378 1.00 53.66 246 THR A C 1
ATOM 1901 O O . THR A 1 246 ? 26.467 -6.067 -27.482 1.00 53.66 246 THR A O 1
ATOM 1904 N N . VAL A 1 247 ? 26.184 -7.594 -29.107 1.00 54.50 247 VAL A N 1
ATOM 1905 C CA . VAL A 1 247 ? 24.758 -7.827 -28.849 1.00 54.50 247 VAL A CA 1
ATOM 1906 C C . VAL A 1 247 ? 24.619 -9.040 -27.934 1.00 54.50 247 VAL A C 1
ATOM 1908 O O . VAL A 1 247 ? 24.953 -10.157 -28.331 1.00 54.50 247 VAL A O 1
ATOM 1911 N N . ARG A 1 248 ? 24.142 -8.832 -26.703 1.00 61.12 248 ARG A N 1
ATOM 1912 C CA . ARG A 1 248 ? 23.800 -9.915 -25.776 1.00 61.12 248 ARG A CA 1
ATOM 1913 C C . ARG A 1 248 ? 22.297 -10.157 -25.833 1.00 61.12 248 ARG A C 1
ATOM 1915 O O . ARG A 1 248 ? 21.508 -9.274 -25.508 1.00 61.12 248 ARG A O 1
ATOM 1922 N N . ASN A 1 249 ? 21.913 -11.369 -26.230 1.00 59.81 249 ASN A N 1
ATOM 1923 C CA . ASN A 1 249 ? 20.548 -11.847 -26.051 1.00 59.81 249 ASN A CA 1
ATOM 1924 C C . ASN A 1 249 ? 20.444 -12.421 -24.641 1.00 59.81 249 ASN A C 1
ATOM 1926 O O . ASN A 1 249 ? 21.064 -13.443 -24.338 1.00 59.81 249 ASN A O 1
ATOM 1930 N N . VAL A 1 250 ? 19.693 -11.732 -23.789 1.00 67.19 250 VAL A N 1
ATOM 1931 C CA . VAL A 1 250 ? 19.409 -12.159 -22.423 1.00 67.19 250 VAL A CA 1
ATOM 1932 C C . VAL A 1 250 ? 17.931 -12.505 -22.356 1.00 67.19 250 VAL A C 1
ATOM 1934 O O . VAL A 1 250 ? 17.071 -11.641 -22.539 1.00 67.19 250 VAL A O 1
ATOM 1937 N N . GLU A 1 251 ? 17.621 -13.775 -22.105 1.00 74.62 251 GLU A N 1
ATOM 1938 C CA . GLU A 1 251 ? 16.239 -14.180 -21.860 1.00 74.62 251 GLU A CA 1
ATOM 1939 C C . GLU A 1 251 ? 15.875 -13.861 -20.407 1.00 74.62 251 GLU A C 1
ATOM 1941 O O . GLU A 1 251 ? 16.402 -14.463 -19.464 1.00 74.62 251 GLU A O 1
ATOM 1946 N N . LEU A 1 252 ? 14.980 -12.886 -20.232 1.00 76.88 252 LEU A N 1
ATOM 1947 C CA . LEU A 1 252 ? 14.443 -12.502 -18.934 1.00 76.88 252 LEU A CA 1
ATOM 1948 C C . LEU A 1 252 ? 13.137 -13.245 -18.667 1.00 76.88 252 LEU A C 1
ATOM 1950 O O . LEU A 1 252 ? 12.197 -13.213 -19.467 1.00 76.88 252 LEU A O 1
ATOM 1954 N N . LYS A 1 253 ? 13.081 -13.882 -17.498 1.00 81.00 253 LYS A N 1
ATOM 1955 C CA . LYS A 1 253 ? 11.890 -14.520 -16.947 1.00 81.00 253 LYS A CA 1
ATOM 1956 C C . LYS A 1 253 ? 11.372 -13.742 -15.747 1.00 81.00 253 LYS A C 1
ATOM 1958 O O . LYS A 1 253 ? 12.132 -13.227 -14.924 1.00 81.00 253 LYS A O 1
ATOM 1963 N N . ALA A 1 254 ? 10.055 -13.694 -15.654 1.00 84.44 254 ALA A N 1
ATOM 1964 C CA . ALA A 1 254 ? 9.266 -13.008 -14.658 1.00 84.44 254 ALA A CA 1
ATOM 1965 C C . ALA A 1 254 ? 8.137 -13.934 -14.203 1.00 84.44 254 ALA A C 1
ATOM 1967 O O . ALA A 1 254 ? 7.324 -14.376 -15.019 1.00 84.44 254 ALA A O 1
ATOM 1968 N N . GLU A 1 255 ? 8.058 -14.189 -12.897 1.00 87.00 255 GLU A N 1
ATOM 1969 C CA . GLU A 1 255 ? 6.933 -14.899 -12.281 1.00 87.00 255 GLU A CA 1
ATOM 1970 C C . GLU A 1 255 ? 6.380 -14.118 -11.095 1.00 87.00 255 GLU A C 1
ATOM 1972 O O . GLU A 1 255 ? 7.121 -13.492 -10.329 1.00 87.00 255 GLU A O 1
ATOM 1977 N N . PHE A 1 256 ? 5.063 -14.176 -10.921 1.00 88.44 256 PHE A N 1
ATOM 1978 C CA . PHE A 1 256 ? 4.434 -13.696 -9.702 1.00 88.44 256 PHE A CA 1
ATOM 1979 C C . PHE A 1 256 ? 4.847 -14.587 -8.523 1.00 88.44 256 PHE A C 1
ATOM 1981 O O . PHE A 1 256 ? 4.835 -15.817 -8.612 1.00 88.44 256 PHE A O 1
ATOM 1988 N N . ARG A 1 257 ? 5.183 -13.969 -7.389 1.00 88.00 257 ARG A N 1
ATOM 1989 C CA . ARG A 1 257 ? 5.505 -14.657 -6.134 1.00 88.00 257 ARG A CA 1
ATOM 1990 C C . ARG A 1 257 ? 4.231 -15.150 -5.460 1.00 88.00 257 ARG A C 1
ATOM 1992 O O . ARG A 1 257 ? 3.818 -14.645 -4.419 1.00 88.00 257 ARG A O 1
ATOM 1999 N N . ALA A 1 258 ? 3.619 -16.155 -6.070 1.00 75.69 258 ALA A N 1
ATOM 2000 C CA . ALA A 1 258 ? 2.390 -16.748 -5.584 1.00 75.69 258 ALA A CA 1
ATOM 2001 C C . ALA A 1 258 ? 2.567 -17.368 -4.191 1.00 75.69 258 ALA A C 1
ATOM 2003 O O . ALA A 1 258 ? 3.478 -18.173 -3.954 1.00 75.69 258 ALA A O 1
ATOM 2004 N N . SER A 1 259 ? 1.629 -17.047 -3.300 1.00 73.25 259 SER A N 1
ATOM 2005 C CA . SER A 1 259 ? 1.296 -17.885 -2.150 1.00 73.25 259 SER A CA 1
ATOM 2006 C C . SER A 1 259 ? 0.026 -18.683 -2.450 1.00 73.25 259 SER A C 1
ATOM 2008 O O . SER A 1 259 ? -0.859 -18.217 -3.171 1.00 73.25 259 SER A O 1
ATOM 2010 N N . ALA A 1 260 ? -0.068 -19.907 -1.925 1.00 64.25 260 ALA A N 1
ATOM 2011 C CA . ALA A 1 260 ? -1.224 -20.772 -2.156 1.00 64.25 260 ALA A CA 1
ATOM 2012 C C . ALA A 1 260 ? -2.533 -20.084 -1.717 1.00 64.25 260 ALA A C 1
ATOM 2014 O O . ALA A 1 260 ? -2.605 -19.526 -0.623 1.00 64.25 260 ALA A O 1
ATOM 2015 N N . GLY A 1 261 ? -3.563 -20.137 -2.569 1.00 70.50 261 GLY A N 1
ATOM 2016 C CA . GLY A 1 261 ? -4.899 -19.600 -2.276 1.00 70.50 261 GLY A CA 1
ATOM 2017 C C . GLY A 1 261 ? -5.135 -18.131 -2.648 1.00 70.50 261 GLY A C 1
ATOM 2018 O O . GLY A 1 261 ? -6.235 -17.641 -2.420 1.00 70.50 261 GLY A O 1
ATOM 2019 N N . GLN A 1 262 ? -4.151 -17.434 -3.225 1.00 79.50 262 GLN A N 1
ATOM 2020 C CA . GLN A 1 262 ? -4.335 -16.072 -3.740 1.00 79.50 262 GLN A CA 1
ATOM 2021 C C . GLN A 1 262 ? -4.944 -16.080 -5.148 1.00 79.50 262 GLN A C 1
ATOM 2023 O O . GLN A 1 262 ? -4.543 -16.886 -5.990 1.00 79.50 262 GLN A O 1
ATOM 2028 N N . GLU A 1 263 ? -5.882 -15.171 -5.417 1.00 85.50 263 GLU A N 1
ATOM 2029 C CA . GLU A 1 263 ? -6.478 -15.009 -6.751 1.00 85.50 263 GLU A CA 1
ATOM 2030 C C . GLU A 1 263 ? -5.431 -14.521 -7.760 1.00 85.50 263 GLU A C 1
ATOM 2032 O O . GLU A 1 263 ? -5.375 -15.014 -8.888 1.00 85.50 263 GLU A O 1
ATOM 2037 N N . GLU A 1 264 ? -4.521 -13.654 -7.304 1.00 90.81 264 GLU A N 1
ATOM 2038 C CA . GLU A 1 264 ? -3.439 -13.070 -8.098 1.00 90.81 264 GLU A CA 1
ATOM 2039 C C . GLU A 1 264 ? -2.447 -14.104 -8.640 1.00 90.81 264 GLU A C 1
ATOM 2041 O O . GLU A 1 264 ? -1.735 -13.841 -9.605 1.00 90.81 264 GLU A O 1
ATOM 2046 N N . ALA A 1 265 ? -2.417 -15.315 -8.070 1.00 88.38 265 ALA A N 1
ATOM 2047 C CA . ALA A 1 265 ? -1.556 -16.394 -8.547 1.00 88.38 265 ALA A CA 1
ATOM 2048 C C . ALA A 1 265 ? -1.894 -16.864 -9.972 1.00 88.38 265 ALA A C 1
ATOM 2050 O O . ALA A 1 265 ? -1.070 -17.519 -10.607 1.00 88.38 265 ALA A O 1
ATOM 2051 N N . ARG A 1 266 ? -3.105 -16.567 -10.461 1.00 89.38 266 ARG A N 1
ATOM 2052 C CA . ARG A 1 266 ? -3.584 -16.958 -11.798 1.00 89.38 266 ARG A CA 1
ATOM 2053 C C . ARG A 1 266 ? -3.582 -15.805 -12.797 1.00 89.38 266 ARG A C 1
ATOM 2055 O O . ARG A 1 266 ? -3.957 -16.014 -13.945 1.00 89.38 266 ARG A O 1
ATOM 2062 N N . TRP A 1 267 ? -3.218 -14.606 -12.355 1.00 93.56 267 TRP A N 1
ATOM 2063 C CA . TRP A 1 267 ? -3.317 -13.396 -13.157 1.00 93.56 267 TRP A CA 1
ATOM 2064 C C . TRP A 1 267 ? -2.171 -13.303 -14.163 1.00 93.56 267 TRP A C 1
ATOM 2066 O O . TRP A 1 267 ? -1.001 -13.521 -13.841 1.00 93.56 267 TRP A O 1
ATOM 2076 N N . SER A 1 268 ? -2.520 -12.951 -15.393 1.00 92.81 268 SER A N 1
ATOM 2077 C CA . SER A 1 268 ? -1.590 -12.510 -16.424 1.00 92.81 268 SER A CA 1
ATOM 2078 C C . SER A 1 268 ? -1.154 -11.057 -16.188 1.00 92.81 268 SER A C 1
ATOM 2080 O O . SER A 1 268 ? -1.715 -10.341 -15.359 1.00 92.81 268 SER A O 1
ATOM 2082 N N . SER A 1 269 ? -0.158 -10.589 -16.949 1.00 92.50 269 SER A N 1
ATOM 2083 C CA . SER A 1 269 ? 0.236 -9.169 -16.946 1.00 92.50 269 SER A CA 1
ATOM 2084 C C . SER A 1 269 ? -0.957 -8.243 -17.241 1.00 92.50 269 SER A C 1
ATOM 2086 O O . SER A 1 269 ? -1.106 -7.222 -16.571 1.00 92.50 269 SER A O 1
ATOM 2088 N N . LEU A 1 270 ? -1.848 -8.650 -18.156 1.00 92.06 270 LEU A N 1
ATOM 2089 C CA . LEU A 1 270 ? -3.065 -7.910 -18.490 1.00 92.06 270 LEU A CA 1
ATOM 2090 C C . LEU A 1 270 ? -4.045 -7.864 -17.310 1.00 92.06 270 LEU A C 1
ATOM 2092 O O . LEU A 1 270 ? -4.543 -6.794 -16.984 1.00 92.06 270 LEU A O 1
ATOM 2096 N N . ASP A 1 271 ? -4.262 -8.984 -16.616 1.00 94.50 271 ASP A N 1
ATOM 2097 C CA . ASP A 1 271 ? -5.148 -9.017 -15.443 1.00 94.50 271 ASP A CA 1
ATOM 2098 C C . ASP A 1 271 ? -4.644 -8.078 -14.333 1.00 94.50 271 ASP A C 1
ATOM 2100 O O . ASP A 1 271 ? -5.432 -7.372 -13.698 1.00 94.50 271 ASP A O 1
ATOM 2104 N N . PHE A 1 272 ? -3.325 -8.023 -14.107 1.00 95.00 272 PHE A N 1
ATOM 2105 C CA . PHE A 1 272 ? -2.725 -7.058 -13.180 1.00 95.00 272 PHE A CA 1
ATOM 2106 C C . PHE A 1 272 ? -2.923 -5.609 -13.645 1.00 95.00 272 PHE A C 1
ATOM 2108 O O . PHE A 1 272 ? -3.191 -4.738 -12.818 1.00 95.00 272 PHE A O 1
ATOM 2115 N N . GLU A 1 273 ? -2.805 -5.331 -14.944 1.00 93.75 273 GLU A N 1
ATOM 2116 C CA . GLU A 1 273 ? -3.023 -3.995 -15.505 1.00 93.75 273 GLU A CA 1
ATOM 2117 C C . GLU A 1 273 ? -4.487 -3.548 -15.355 1.00 93.75 273 GLU A C 1
ATOM 2119 O O . GLU A 1 273 ? -4.752 -2.441 -14.877 1.00 93.75 273 GLU A O 1
ATOM 2124 N N . GLU A 1 274 ? -5.443 -4.422 -15.667 1.00 93.31 274 GLU A N 1
ATOM 2125 C CA . GLU A 1 274 ? -6.876 -4.161 -15.515 1.00 93.31 274 GLU A CA 1
ATOM 2126 C C . GLU A 1 274 ? -7.260 -3.927 -14.048 1.00 93.31 274 GLU A C 1
ATOM 2128 O O . GLU A 1 274 ? -7.928 -2.937 -13.725 1.00 93.31 274 GLU A O 1
ATOM 2133 N N . ASN A 1 275 ? -6.785 -4.779 -13.133 1.00 95.50 275 ASN A N 1
ATOM 2134 C CA . ASN A 1 275 ? -7.033 -4.607 -11.700 1.00 95.50 275 ASN A CA 1
ATOM 2135 C C . ASN A 1 275 ? -6.359 -3.346 -11.145 1.00 95.50 275 ASN A C 1
ATOM 2137 O O . ASN A 1 275 ? -6.955 -2.653 -10.319 1.00 95.50 275 ASN A O 1
ATOM 2141 N N . ALA A 1 276 ? -5.167 -2.988 -11.633 1.00 95.62 276 ALA A N 1
ATOM 2142 C CA . ALA A 1 276 ? -4.532 -1.720 -11.290 1.00 95.62 276 ALA A CA 1
ATOM 2143 C C . ALA A 1 276 ? -5.381 -0.524 -11.747 1.00 95.62 276 ALA A C 1
ATOM 2145 O O . ALA A 1 276 ? -5.599 0.404 -10.970 1.00 95.62 276 ALA A O 1
ATOM 2146 N N . SER A 1 277 ? -5.891 -0.551 -12.985 1.00 93.75 277 SER A N 1
ATOM 2147 C CA . SER A 1 277 ? -6.767 0.496 -13.533 1.00 93.75 277 SER A CA 1
ATOM 2148 C C . SER A 1 277 ? -8.021 0.675 -12.679 1.00 93.75 277 SER A C 1
ATOM 2150 O O . SER A 1 277 ? -8.359 1.788 -12.266 1.00 93.75 277 SER A O 1
ATOM 2152 N N . ARG A 1 278 ? -8.668 -0.446 -12.336 1.00 94.94 278 ARG A N 1
ATOM 2153 C CA . ARG A 1 278 ? -9.857 -0.473 -11.483 1.00 94.94 278 ARG A CA 1
ATOM 2154 C C . ARG A 1 278 ? -9.586 0.128 -10.106 1.00 94.94 278 ARG A C 1
ATOM 2156 O O . ARG A 1 278 ? -10.380 0.937 -9.633 1.00 94.94 278 ARG A O 1
ATOM 2163 N N . ASP A 1 279 ? -8.475 -0.235 -9.476 1.00 96.75 279 ASP A N 1
ATOM 2164 C CA . ASP A 1 279 ? -8.102 0.304 -8.170 1.00 96.75 279 ASP A CA 1
ATOM 2165 C C . ASP A 1 279 ? -7.824 1.811 -8.223 1.00 96.75 279 ASP A C 1
ATOM 2167 O O . ASP A 1 279 ? -8.297 2.543 -7.357 1.00 96.75 279 ASP A O 1
ATOM 2171 N N . PHE A 1 280 ? -7.141 2.316 -9.255 1.00 95.50 280 PHE A N 1
ATOM 2172 C CA . PHE A 1 280 ? -6.927 3.760 -9.406 1.00 95.50 280 PHE A CA 1
ATOM 2173 C C . PHE A 1 280 ? -8.232 4.532 -9.604 1.00 95.50 280 PHE A C 1
ATOM 2175 O O . PHE A 1 280 ? -8.422 5.589 -9.000 1.00 95.50 280 PHE A O 1
ATOM 2182 N N . MET A 1 281 ? -9.155 3.984 -10.393 1.00 92.94 281 MET A N 1
ATOM 2183 C CA . MET A 1 281 ? -10.476 4.572 -10.604 1.00 92.94 281 MET A CA 1
ATOM 2184 C C . MET A 1 281 ? -11.265 4.655 -9.293 1.00 92.94 281 MET A C 1
ATOM 2186 O O . MET A 1 281 ? -11.811 5.707 -8.956 1.00 92.94 281 MET A O 1
ATOM 2190 N N . ILE A 1 282 ? -11.284 3.568 -8.514 1.00 93.69 282 ILE A N 1
ATOM 2191 C CA . ILE A 1 282 ? -11.953 3.544 -7.209 1.00 93.69 282 ILE A CA 1
ATOM 2192 C C . ILE A 1 282 ? -11.264 4.507 -6.232 1.00 93.69 282 ILE A C 1
ATOM 2194 O O . ILE A 1 282 ? -11.949 5.250 -5.530 1.00 93.69 282 ILE A O 1
ATOM 2198 N N . ALA A 1 283 ? -9.929 4.564 -6.223 1.00 95.00 283 ALA A N 1
ATOM 2199 C CA . ALA A 1 283 ? -9.181 5.513 -5.404 1.00 95.00 283 ALA A CA 1
ATOM 2200 C C . ALA A 1 283 ? -9.568 6.968 -5.718 1.00 95.00 283 ALA A C 1
ATOM 2202 O O . ALA A 1 283 ? -9.836 7.745 -4.800 1.00 95.00 283 ALA A O 1
ATOM 2203 N N . GLY A 1 284 ? -9.671 7.317 -7.006 1.00 92.31 284 GLY A N 1
ATOM 2204 C CA . GLY A 1 284 ? -10.150 8.625 -7.457 1.00 92.31 284 GLY A CA 1
ATOM 2205 C C . GLY A 1 284 ? -11.587 8.915 -7.021 1.00 92.31 284 GLY A C 1
ATOM 2206 O O . GLY A 1 284 ? -11.882 10.022 -6.576 1.00 92.31 284 GLY A O 1
ATOM 2207 N N . ARG A 1 285 ? -12.470 7.908 -7.050 1.00 91.12 285 ARG A N 1
ATOM 2208 C CA . ARG A 1 285 ? -13.857 8.033 -6.571 1.00 91.12 285 ARG A CA 1
ATOM 2209 C C . ARG A 1 285 ? -13.937 8.382 -5.080 1.00 91.12 285 ARG A C 1
ATOM 2211 O O . ARG A 1 285 ? -14.835 9.117 -4.681 1.00 91.12 285 ARG A O 1
ATOM 2218 N N . TYR A 1 286 ? -12.994 7.887 -4.277 1.00 92.44 286 TYR A N 1
ATOM 2219 C CA . TYR A 1 286 ? -12.851 8.213 -2.853 1.00 92.44 286 TYR A CA 1
ATOM 2220 C C . TYR A 1 286 ? -12.085 9.521 -2.574 1.00 92.44 286 TYR A C 1
ATOM 2222 O O . TYR A 1 286 ? -11.864 9.852 -1.412 1.00 92.44 286 TYR A O 1
ATOM 2230 N N . GLY A 1 287 ? -11.710 10.284 -3.607 1.00 90.81 287 GLY A N 1
ATOM 2231 C CA . GLY A 1 287 ? -11.055 11.590 -3.465 1.00 90.81 287 GLY A CA 1
ATOM 2232 C C . GLY A 1 287 ? -9.524 11.553 -3.473 1.00 90.81 287 GLY A C 1
ATOM 2233 O O . GLY A 1 287 ? -8.893 12.543 -3.114 1.00 90.81 287 GLY A O 1
ATOM 2234 N N . ASN A 1 288 ? -8.896 10.440 -3.872 1.00 93.44 288 ASN A N 1
ATOM 2235 C CA . ASN A 1 288 ? -7.445 10.397 -4.060 1.00 93.44 288 ASN A CA 1
ATOM 2236 C C . ASN A 1 288 ? -7.067 10.946 -5.450 1.00 93.44 288 ASN A C 1
ATOM 2238 O O . ASN A 1 288 ? -7.230 10.264 -6.465 1.00 93.44 288 ASN A O 1
ATOM 2242 N N . GLU A 1 289 ? -6.532 12.169 -5.498 1.00 92.25 289 GLU A N 1
ATOM 2243 C CA . GLU A 1 289 ? -6.190 12.862 -6.754 1.00 92.25 289 GLU A CA 1
ATOM 2244 C C . GLU A 1 289 ? -5.107 12.143 -7.570 1.00 92.25 289 GLU A C 1
ATOM 2246 O O . GLU A 1 289 ? -5.189 12.071 -8.797 1.00 92.25 289 GLU A O 1
ATOM 2251 N N . THR A 1 290 ? -4.120 11.537 -6.907 1.00 91.06 290 THR A N 1
ATOM 2252 C CA . THR A 1 290 ? -3.095 10.728 -7.585 1.00 91.06 290 THR A CA 1
ATOM 2253 C C . THR A 1 290 ? -3.720 9.500 -8.242 1.00 91.06 290 THR A C 1
ATOM 2255 O O . THR A 1 290 ? -3.400 9.176 -9.384 1.00 91.06 290 THR A O 1
ATOM 2258 N N . GLY A 1 291 ? -4.645 8.831 -7.549 1.00 90.00 291 GLY A N 1
ATOM 2259 C CA . GLY A 1 291 ? -5.435 7.727 -8.086 1.00 90.00 291 GLY A CA 1
ATOM 2260 C C . GLY A 1 291 ? -6.246 8.160 -9.303 1.00 90.00 291 GLY A C 1
ATOM 2261 O O . GLY A 1 291 ? -6.164 7.519 -10.345 1.00 90.00 291 GLY A O 1
ATOM 2262 N N . LYS A 1 292 ? -6.932 9.303 -9.221 1.00 88.25 292 LYS A N 1
ATOM 2263 C CA . LYS A 1 292 ? -7.673 9.889 -10.345 1.00 88.25 292 LYS A CA 1
ATOM 2264 C C . LYS A 1 292 ? -6.774 10.156 -11.557 1.00 88.25 292 LYS A C 1
ATOM 2266 O O . LYS A 1 292 ? -7.092 9.728 -12.663 1.00 88.25 292 LYS A O 1
ATOM 2271 N N . ALA A 1 293 ? -5.621 10.794 -11.359 1.00 88.88 293 ALA A N 1
ATOM 2272 C CA . ALA A 1 293 ? -4.667 11.056 -12.437 1.00 88.88 293 ALA A CA 1
ATOM 2273 C C . ALA A 1 293 ? -4.123 9.758 -13.063 1.00 88.88 293 ALA A C 1
ATOM 2275 O O . ALA A 1 293 ? -4.019 9.643 -14.286 1.00 88.88 293 ALA A O 1
ATOM 2276 N N . LEU A 1 294 ? -3.811 8.754 -12.236 1.00 88.62 294 LEU A N 1
ATOM 2277 C CA . LEU A 1 294 ? -3.350 7.447 -12.703 1.00 88.62 294 LEU A CA 1
ATOM 2278 C C . LEU A 1 294 ? -4.446 6.664 -13.434 1.00 88.62 294 LEU A C 1
ATOM 2280 O O . LEU A 1 294 ? -4.119 5.951 -14.379 1.00 88.62 294 LEU A O 1
ATOM 2284 N N . ALA A 1 295 ? -5.713 6.806 -13.040 1.00 88.38 295 ALA A N 1
ATOM 2285 C CA . ALA A 1 295 ? -6.852 6.200 -13.725 1.00 88.38 295 ALA A CA 1
ATOM 2286 C C . ALA A 1 295 ? -7.009 6.768 -15.142 1.00 88.38 295 ALA A C 1
ATOM 2288 O O . ALA A 1 295 ? -7.117 6.006 -16.102 1.00 88.38 295 ALA A O 1
ATOM 2289 N N . VAL A 1 296 ? -6.910 8.093 -15.294 1.00 86.00 296 VAL A N 1
ATOM 2290 C CA . VAL A 1 296 ? -6.923 8.749 -16.612 1.00 86.00 296 VAL A CA 1
ATOM 2291 C C . VAL A 1 296 ? -5.747 8.277 -17.467 1.00 86.00 296 VAL A C 1
ATOM 2293 O O . VAL A 1 296 ? -5.928 7.942 -18.634 1.00 86.00 296 VAL A O 1
ATOM 2296 N N . ALA A 1 297 ? -4.546 8.182 -16.890 1.00 83.31 297 ALA A N 1
ATOM 2297 C CA . ALA A 1 297 ? -3.359 7.717 -17.610 1.00 83.31 297 ALA A CA 1
ATOM 2298 C C . ALA A 1 297 ? -3.447 6.244 -18.064 1.00 83.31 297 ALA A C 1
ATOM 2300 O O . ALA A 1 297 ? -2.794 5.865 -19.034 1.00 83.31 297 ALA A O 1
ATOM 2301 N N . MET A 1 298 ? -4.235 5.422 -17.365 1.00 82.81 298 MET A N 1
ATOM 2302 C CA . MET A 1 298 ? -4.486 4.009 -17.685 1.00 82.81 298 MET A CA 1
ATOM 2303 C C . MET A 1 298 ? -5.595 3.802 -18.707 1.00 82.81 298 MET A C 1
ATOM 2305 O O . MET A 1 298 ? -5.734 2.703 -19.235 1.00 82.81 298 MET A O 1
ATOM 2309 N N . ASN A 1 299 ? -6.422 4.816 -18.951 1.00 82.00 299 ASN A N 1
ATOM 2310 C CA . ASN A 1 299 ? -7.580 4.683 -19.814 1.00 82.00 299 ASN A CA 1
ATOM 2311 C C . ASN A 1 299 ? -7.124 4.615 -21.290 1.00 82.00 299 ASN A C 1
ATOM 2313 O O . ASN A 1 299 ? -6.568 5.598 -21.796 1.00 82.00 299 ASN A O 1
ATOM 2317 N N . PRO A 1 300 ? -7.375 3.500 -22.011 1.00 79.44 300 PRO A N 1
ATOM 2318 C CA . PRO A 1 300 ? -6.946 3.347 -23.403 1.00 79.44 300 PRO A CA 1
ATOM 2319 C C . PRO A 1 300 ? -7.486 4.452 -24.318 1.00 79.44 300 PRO A C 1
ATOM 2321 O O . PRO A 1 300 ? -6.769 4.949 -25.188 1.00 79.44 300 PRO A O 1
ATOM 2324 N N . THR A 1 301 ? -8.725 4.886 -24.084 1.00 77.94 301 THR A N 1
ATOM 2325 C CA . THR A 1 301 ? -9.368 5.964 -24.841 1.00 77.94 301 THR A CA 1
ATOM 2326 C C . THR A 1 301 ? -8.674 7.296 -24.584 1.00 77.94 301 THR A C 1
ATOM 2328 O O . THR A 1 301 ? -8.347 8.011 -25.529 1.00 77.94 301 THR A O 1
ATOM 2331 N N . ALA A 1 302 ? -8.381 7.620 -23.320 1.00 75.56 302 ALA A N 1
ATOM 2332 C CA . ALA A 1 302 ? -7.680 8.856 -22.969 1.00 75.56 302 ALA A CA 1
ATOM 2333 C C . ALA A 1 302 ? -6.263 8.895 -23.563 1.00 75.56 302 ALA A C 1
ATOM 2335 O O . ALA A 1 302 ? -5.819 9.944 -24.036 1.00 75.56 302 ALA A O 1
ATOM 2336 N N . LYS A 1 303 ? -5.572 7.748 -23.602 1.00 74.94 303 LYS A N 1
ATOM 2337 C CA . LYS A 1 303 ? -4.253 7.617 -24.229 1.00 74.94 303 LYS A CA 1
ATOM 2338 C C . LYS A 1 303 ? -4.311 7.895 -25.732 1.00 74.94 303 LYS A C 1
ATOM 2340 O O . LYS A 1 303 ? -3.545 8.729 -26.210 1.00 74.94 303 LYS A O 1
ATOM 2345 N N . LEU A 1 304 ? -5.250 7.269 -26.446 1.00 78.69 304 LEU A N 1
ATOM 2346 C CA . LEU A 1 304 ? -5.440 7.476 -27.885 1.00 78.69 304 LEU A CA 1
ATOM 2347 C C . LEU A 1 304 ? -5.804 8.935 -28.202 1.00 78.69 304 LEU A C 1
ATOM 2349 O O . LEU A 1 304 ? -5.171 9.561 -29.050 1.00 78.69 304 LEU A O 1
ATOM 2353 N N . CYS A 1 305 ? -6.765 9.514 -27.476 1.00 77.88 305 CYS A N 1
ATOM 2354 C CA . CYS A 1 305 ? -7.136 10.922 -27.628 1.00 77.88 305 CYS A CA 1
ATOM 2355 C C . CYS A 1 305 ? -5.939 11.852 -27.371 1.00 77.88 305 CYS A C 1
ATOM 2357 O O . CYS A 1 305 ? -5.699 12.785 -28.137 1.00 77.88 305 CYS A O 1
ATOM 2359 N N . GLY A 1 306 ? -5.153 11.583 -26.326 1.00 74.38 306 GLY A N 1
ATOM 2360 C CA . GLY A 1 306 ? -3.959 12.358 -26.000 1.00 74.38 306 GLY A CA 1
ATOM 2361 C C . GLY A 1 306 ? -2.847 12.239 -27.046 1.00 74.38 306 GLY A C 1
ATOM 2362 O O . GLY A 1 306 ? -2.150 13.219 -27.306 1.00 74.38 306 GLY A O 1
ATOM 2363 N N . GLU A 1 307 ? -2.667 11.068 -27.659 1.00 82.50 307 GLU A N 1
ATOM 2364 C CA . GLU A 1 307 ? -1.720 10.858 -28.761 1.00 82.50 307 GLU A CA 1
ATOM 2365 C C . GLU A 1 307 ? -2.138 11.624 -30.017 1.00 82.50 307 GLU A C 1
ATOM 2367 O O . GLU A 1 307 ? -1.320 12.377 -30.545 1.00 82.50 307 GLU A O 1
ATOM 2372 N N . ILE A 1 308 ? -3.412 11.535 -30.411 1.00 82.69 308 ILE A N 1
ATOM 2373 C CA . ILE A 1 308 ? -3.972 12.270 -31.555 1.00 82.69 308 ILE A CA 1
ATOM 2374 C C . ILE A 1 308 ? -3.807 13.782 -31.364 1.00 82.69 308 ILE A C 1
ATOM 2376 O O . ILE A 1 308 ? -3.317 14.473 -32.256 1.00 82.69 308 ILE A O 1
ATOM 2380 N N . VAL A 1 309 ? -4.164 14.311 -30.187 1.00 80.31 309 VAL A N 1
ATOM 2381 C CA . VAL A 1 309 ? -4.021 15.746 -29.885 1.00 80.31 309 VAL A CA 1
ATOM 2382 C C . VAL A 1 309 ? -2.552 16.168 -29.905 1.00 80.31 309 VAL A C 1
ATOM 2384 O O . VAL A 1 309 ? -2.219 17.219 -30.448 1.00 80.31 309 VAL A O 1
ATOM 2387 N N . ARG A 1 310 ? -1.647 15.355 -29.350 1.00 80.31 310 ARG A N 1
ATOM 2388 C CA . ARG A 1 310 ? -0.209 15.656 -29.335 1.00 80.31 310 ARG A CA 1
ATOM 2389 C C . ARG A 1 310 ? 0.391 15.632 -30.741 1.00 80.31 310 ARG A C 1
ATOM 2391 O O . ARG A 1 310 ? 1.254 16.455 -31.036 1.00 80.31 310 ARG A O 1
ATOM 2398 N N . GLU A 1 311 ? -0.050 14.714 -31.594 1.00 85.69 311 GLU A N 1
ATOM 2399 C CA . GLU A 1 311 ? 0.350 14.649 -32.999 1.00 85.69 311 GLU A CA 1
ATOM 2400 C C . GLU A 1 311 ? -0.166 15.859 -33.786 1.00 85.69 311 GLU A C 1
ATOM 2402 O O . GLU A 1 311 ? 0.621 16.516 -34.468 1.00 85.69 311 GLU A O 1
ATOM 2407 N N . ALA A 1 312 ? -1.441 16.220 -33.616 1.00 80.69 312 ALA A N 1
ATOM 2408 C CA . ALA A 1 312 ? -2.029 17.411 -34.223 1.00 80.69 312 ALA A CA 1
ATOM 2409 C C . ALA A 1 312 ? -1.291 18.690 -33.793 1.00 80.69 312 ALA A C 1
ATOM 2411 O O . ALA A 1 312 ? -0.862 19.467 -34.639 1.00 80.69 312 ALA A O 1
ATOM 2412 N N . MET A 1 313 ? -1.035 18.861 -32.492 1.00 77.88 313 MET A N 1
ATOM 2413 C CA . MET A 1 313 ? -0.261 19.989 -31.961 1.00 77.88 313 MET A CA 1
ATOM 2414 C C . MET A 1 313 ? 1.148 20.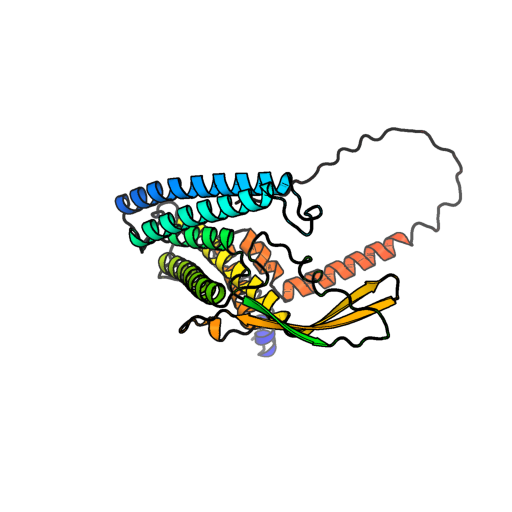040 -32.562 1.00 77.88 313 MET A C 1
ATOM 2416 O O . MET A 1 313 ? 1.567 21.083 -33.054 1.00 77.88 313 MET A O 1
ATOM 2420 N N . ARG A 1 314 ? 1.887 18.919 -32.577 1.00 82.12 314 ARG A N 1
ATOM 2421 C CA . ARG A 1 314 ? 3.224 18.864 -33.201 1.00 82.12 314 ARG A CA 1
ATOM 2422 C C . ARG A 1 314 ? 3.186 19.279 -34.669 1.00 82.12 314 ARG A C 1
ATOM 2424 O O . ARG A 1 314 ? 4.101 19.963 -35.116 1.00 82.12 314 ARG A O 1
ATOM 2431 N N . LYS A 1 315 ? 2.147 18.870 -35.399 1.00 82.19 315 LYS A N 1
ATOM 2432 C CA . LYS A 1 315 ? 1.961 19.210 -36.809 1.00 82.19 315 LYS A CA 1
ATOM 2433 C C . LYS A 1 315 ? 1.713 20.709 -37.000 1.00 82.19 315 LYS A C 1
ATOM 2435 O O . LYS A 1 315 ? 2.369 21.305 -37.845 1.00 82.19 315 LYS A O 1
ATOM 2440 N N . GLU A 1 316 ? 0.871 21.329 -36.174 1.00 76.56 316 GLU A N 1
ATOM 2441 C CA . GLU A 1 316 ? 0.630 22.781 -36.202 1.00 76.56 316 GLU A CA 1
ATOM 2442 C C . GLU A 1 316 ? 1.894 23.591 -35.863 1.00 76.56 316 GLU A C 1
ATOM 2444 O O . GLU A 1 316 ? 2.232 24.535 -36.573 1.00 76.56 316 GLU A O 1
ATOM 2449 N N . TYR A 1 317 ? 2.667 23.193 -34.845 1.00 72.56 317 TYR A N 1
ATOM 2450 C CA . TYR A 1 317 ? 3.929 23.872 -34.508 1.00 72.56 317 TYR A CA 1
ATOM 2451 C C . TYR A 1 317 ? 5.017 23.692 -35.577 1.00 72.56 317 TYR A C 1
ATOM 2453 O O . TYR A 1 317 ? 5.812 24.603 -35.804 1.00 72.56 317 TYR A O 1
ATOM 2461 N N . ALA A 1 318 ? 5.061 22.537 -36.247 1.00 69.12 318 ALA A N 1
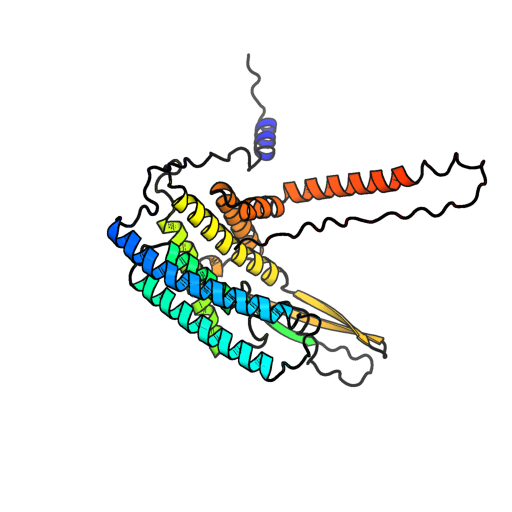ATOM 2462 C CA . ALA A 1 318 ? 5.994 22.295 -37.345 1.00 69.12 318 ALA A CA 1
ATOM 2463 C C . ALA A 1 318 ? 5.626 23.081 -38.618 1.00 69.12 318 ALA A C 1
ATOM 2465 O O . ALA A 1 318 ? 6.517 23.467 -39.372 1.00 69.12 318 ALA A O 1
ATOM 2466 N N . LEU A 1 319 ? 4.334 23.344 -38.851 1.00 59.88 319 LEU A N 1
ATOM 2467 C CA . LEU A 1 319 ? 3.842 24.097 -40.009 1.00 59.88 319 LEU A CA 1
ATOM 2468 C C . LEU A 1 319 ? 3.857 25.619 -39.775 1.00 59.88 319 LEU A C 1
ATOM 2470 O O . LEU A 1 319 ? 4.240 26.365 -40.673 1.00 59.88 319 LEU A O 1
ATOM 2474 N N . GLY A 1 320 ? 3.566 26.083 -38.556 1.00 54.00 320 GLY A N 1
ATOM 2475 C CA . GLY A 1 320 ? 3.607 27.505 -38.186 1.00 54.00 320 GLY A CA 1
ATOM 2476 C C . GLY A 1 320 ? 5.014 28.123 -38.134 1.00 54.00 320 GLY A C 1
ATOM 2477 O O . GLY A 1 320 ? 5.151 29.342 -38.063 1.00 54.00 320 GLY A O 1
ATOM 2478 N N . GLY A 1 321 ? 6.074 27.307 -38.190 1.00 48.50 321 GLY A N 1
ATOM 2479 C CA . GLY A 1 321 ? 7.467 27.767 -38.258 1.00 48.50 321 GLY A CA 1
ATOM 2480 C C . GLY A 1 321 ? 7.982 28.076 -39.670 1.00 48.50 321 GLY A C 1
ATOM 2481 O O . GLY A 1 321 ? 9.060 28.652 -39.803 1.00 48.50 321 GLY A O 1
ATOM 2482 N N . VAL A 1 322 ? 7.246 27.703 -40.724 1.00 49.06 322 VAL A N 1
ATOM 2483 C CA . VAL A 1 322 ? 7.720 27.809 -42.121 1.00 49.06 322 VAL A CA 1
ATOM 2484 C C . VAL A 1 322 ? 7.114 29.021 -42.851 1.00 49.06 322 VAL A C 1
ATOM 2486 O O . VAL A 1 322 ? 7.679 29.484 -43.841 1.00 49.06 322 VAL A O 1
ATOM 2489 N N . GLU A 1 323 ? 6.024 29.609 -42.348 1.00 43.50 323 GLU A N 1
ATOM 2490 C CA . GLU A 1 323 ? 5.373 30.762 -42.999 1.00 43.50 323 GLU A CA 1
ATOM 2491 C C . GLU A 1 323 ? 6.008 32.130 -42.693 1.00 43.50 323 GLU A C 1
ATOM 2493 O O . GLU A 1 323 ? 5.800 33.070 -43.453 1.00 43.50 323 GLU A O 1
ATOM 2498 N N . ASN A 1 324 ? 6.873 32.251 -41.679 1.00 41.72 324 ASN A N 1
ATOM 2499 C CA . ASN A 1 324 ? 7.477 33.541 -41.303 1.00 41.72 324 ASN A CA 1
ATOM 2500 C C . ASN A 1 324 ? 8.849 33.843 -41.944 1.00 41.72 324 ASN A C 1
ATOM 2502 O O . ASN A 1 324 ? 9.520 34.780 -41.526 1.00 41.72 324 ASN A O 1
ATOM 2506 N N . GLN A 1 325 ? 9.290 33.096 -42.965 1.00 40.84 325 GLN A N 1
ATOM 2507 C CA . GLN A 1 325 ? 10.578 33.352 -43.644 1.00 40.84 325 GLN A CA 1
ATOM 2508 C C . GLN A 1 325 ? 10.481 34.008 -45.031 1.00 40.84 325 GLN A C 1
ATOM 2510 O O . GLN A 1 325 ? 11.504 34.141 -45.702 1.00 40.84 325 GLN A O 1
ATOM 2515 N N . LYS A 1 326 ? 9.298 34.453 -45.481 1.00 39.47 326 LYS A N 1
ATOM 2516 C CA . LYS A 1 326 ? 9.157 35.093 -46.805 1.00 39.47 326 LYS A CA 1
ATOM 2517 C C . LYS A 1 326 ? 9.047 36.619 -46.834 1.00 39.47 326 LYS A C 1
ATOM 2519 O O . LYS A 1 326 ? 9.149 37.154 -47.929 1.00 39.47 326 LYS A O 1
ATOM 2524 N N . ASP A 1 327 ? 8.963 37.312 -45.698 1.00 40.97 327 ASP A N 1
ATOM 2525 C CA . ASP A 1 327 ? 8.727 38.770 -45.695 1.00 40.97 327 ASP A CA 1
ATOM 2526 C C . ASP A 1 327 ? 9.687 39.599 -44.825 1.00 40.97 327 ASP A C 1
ATOM 2528 O O . ASP A 1 327 ? 9.348 40.686 -44.365 1.00 40.97 327 ASP A O 1
ATOM 2532 N N . GLU A 1 328 ? 10.932 39.150 -44.634 1.00 40.41 328 GLU A N 1
ATOM 2533 C CA . GLU A 1 328 ? 11.920 39.947 -43.890 1.00 40.41 328 GLU A CA 1
ATOM 2534 C C . GLU A 1 328 ? 13.269 40.071 -44.608 1.00 40.41 328 GLU A C 1
ATOM 2536 O O . GLU A 1 328 ? 14.349 39.861 -44.062 1.00 40.41 328 GLU A O 1
ATOM 2541 N N . SER A 1 329 ? 13.214 40.488 -45.874 1.00 39.28 329 SER A N 1
ATOM 2542 C CA . SER A 1 329 ? 14.340 41.159 -46.524 1.00 39.28 329 SER A CA 1
ATOM 2543 C C . SER A 1 329 ? 14.014 42.643 -46.680 1.00 39.28 329 SER A C 1
ATOM 2545 O O . SER A 1 329 ? 13.496 43.035 -47.713 1.00 39.28 329 SER A O 1
ATOM 2547 N N . VAL A 1 330 ? 14.261 43.449 -45.640 1.00 45.72 330 VAL A N 1
ATOM 2548 C CA . VAL A 1 330 ? 14.766 44.846 -45.662 1.00 45.72 330 VAL A CA 1
ATOM 2549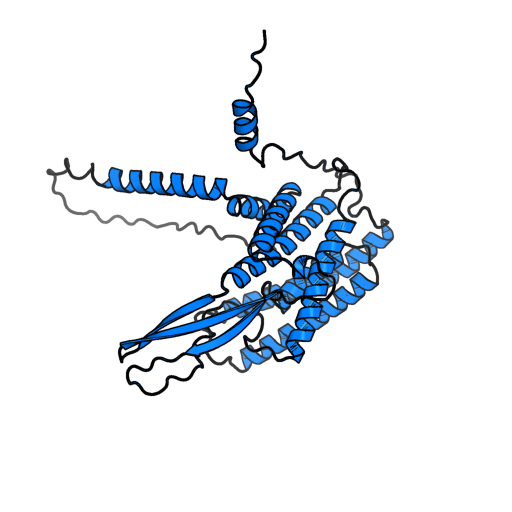 C C . VAL A 1 330 ? 14.622 45.422 -44.243 1.00 45.72 330 VAL A C 1
ATOM 2551 O O . VAL A 1 330 ? 13.622 46.040 -43.906 1.00 45.72 330 VAL A O 1
ATOM 2554 N N . ARG A 1 331 ? 15.662 45.272 -43.415 1.00 35.09 331 ARG A N 1
ATOM 2555 C CA . ARG A 1 331 ? 16.335 46.394 -42.727 1.00 35.09 331 ARG A CA 1
ATOM 2556 C C . ARG A 1 331 ? 17.492 45.879 -41.880 1.00 35.09 331 ARG A C 1
ATOM 2558 O O . ARG A 1 331 ? 17.319 45.143 -40.919 1.00 35.09 331 ARG A O 1
ATOM 2565 N N . LYS A 1 332 ? 18.691 46.313 -42.260 1.00 43.09 332 LYS A N 1
ATOM 2566 C CA . LYS A 1 332 ? 19.886 46.286 -41.417 1.00 43.09 332 LYS A CA 1
ATOM 2567 C C . LYS A 1 332 ? 19.668 47.238 -40.240 1.00 43.09 332 LYS A C 1
ATOM 2569 O O . LYS A 1 332 ? 19.325 48.384 -40.500 1.00 43.09 332 LYS A O 1
ATOM 2574 N N . GLU A 1 333 ? 19.960 46.800 -39.017 1.00 33.09 333 GLU A N 1
ATOM 2575 C CA . GLU A 1 333 ? 20.748 47.564 -38.039 1.00 33.09 333 GLU A CA 1
ATOM 2576 C C . GLU A 1 333 ? 21.183 46.687 -36.847 1.00 33.09 333 GLU A C 1
ATOM 2578 O O . GLU A 1 333 ? 20.541 45.705 -36.489 1.00 33.09 333 GLU A O 1
ATOM 2583 N N . GLN A 1 334 ? 22.367 47.011 -36.328 1.00 35.28 334 GLN A N 1
ATOM 2584 C CA . GLN A 1 334 ? 23.197 46.269 -35.371 1.00 35.28 334 GLN A CA 1
ATOM 2585 C C . GLN A 1 334 ? 22.759 46.443 -33.892 1.00 35.28 334 GLN A C 1
ATOM 2587 O O . GLN A 1 334 ? 21.901 47.272 -33.599 1.00 35.28 334 GLN A O 1
ATOM 2592 N N . PRO A 1 335 ? 23.327 45.667 -32.939 1.00 35.88 335 PRO A N 1
ATOM 2593 C CA . PRO A 1 335 ? 22.645 45.280 -31.706 1.00 35.88 335 PRO A CA 1
ATOM 2594 C C . PRO A 1 335 ? 22.879 46.244 -30.535 1.00 35.88 335 PRO A C 1
ATOM 2596 O O . PRO A 1 335 ? 24.015 46.599 -30.214 1.00 35.88 335 PRO A O 1
ATOM 2599 N N . THR A 1 336 ? 21.814 46.567 -29.800 1.00 33.41 336 THR A N 1
ATOM 2600 C CA . THR A 1 336 ? 21.902 47.174 -28.468 1.00 33.41 336 THR A CA 1
ATOM 2601 C C . THR A 1 336 ? 21.723 46.120 -27.378 1.00 33.41 336 THR A C 1
ATOM 2603 O O . THR A 1 336 ? 20.709 45.446 -27.228 1.00 33.41 336 THR A O 1
ATOM 2606 N N . ARG A 1 337 ? 22.789 45.991 -26.592 1.00 40.75 337 ARG A N 1
ATOM 2607 C CA . ARG A 1 337 ? 22.919 45.216 -25.360 1.00 40.75 337 ARG A CA 1
ATOM 2608 C C . ARG A 1 337 ? 21.889 45.684 -24.323 1.00 40.75 337 ARG A C 1
ATOM 2610 O O . ARG A 1 337 ? 22.060 46.751 -23.740 1.00 40.75 337 ARG A O 1
ATOM 2617 N N . MET A 1 338 ? 20.889 44.859 -24.013 1.00 30.84 338 MET A N 1
ATOM 2618 C CA . MET A 1 338 ? 20.055 45.017 -22.817 1.00 30.84 338 MET A CA 1
ATOM 2619 C C . MET A 1 338 ? 19.959 43.709 -22.030 1.00 30.84 338 MET A C 1
ATOM 2621 O O . MET A 1 338 ? 19.672 42.641 -22.558 1.00 30.84 338 MET A O 1
ATOM 2625 N N . LYS A 1 339 ? 20.266 43.829 -20.736 1.00 41.88 339 LYS A N 1
ATOM 2626 C CA . LYS A 1 339 ? 20.203 42.785 -19.715 1.00 41.88 339 LYS A CA 1
ATOM 2627 C C . LYS A 1 339 ? 18.753 42.342 -19.516 1.00 41.88 339 LYS A C 1
ATOM 2629 O O . LYS A 1 339 ? 17.933 43.158 -19.107 1.00 41.88 339 LYS A O 1
ATOM 2634 N N . THR A 1 340 ? 18.475 41.051 -19.653 1.00 31.58 340 THR A N 1
ATOM 2635 C CA . THR A 1 340 ? 17.266 40.434 -19.092 1.00 31.58 340 THR A CA 1
ATOM 2636 C C . THR A 1 340 ? 17.649 39.473 -17.979 1.00 31.58 340 THR A C 1
ATOM 2638 O O . THR A 1 340 ? 18.315 38.461 -18.177 1.00 31.58 340 THR A O 1
ATOM 2641 N N . ARG A 1 341 ? 17.229 39.859 -16.778 1.00 34.34 341 ARG A N 1
ATOM 2642 C CA . ARG A 1 341 ? 17.201 39.076 -15.549 1.00 34.34 341 ARG A CA 1
ATOM 2643 C C . ARG A 1 341 ? 16.131 37.995 -15.731 1.00 34.34 341 ARG A C 1
ATOM 2645 O O . ARG A 1 341 ? 14.947 38.319 -15.705 1.00 34.34 341 ARG A O 1
ATOM 2652 N N . SER A 1 342 ? 16.527 36.746 -15.954 1.00 32.75 342 SER A N 1
ATOM 2653 C CA . SER A 1 342 ? 15.596 35.618 -15.953 1.00 32.75 342 SER A CA 1
ATOM 2654 C C . SER A 1 342 ? 15.232 35.271 -14.509 1.00 32.75 342 SER A C 1
ATOM 2656 O O . SER A 1 342 ? 16.065 34.848 -13.710 1.00 32.75 342 SER A O 1
ATOM 2658 N N . LYS A 1 343 ? 13.962 35.494 -14.167 1.00 34.94 343 LYS A N 1
ATOM 2659 C CA . LYS A 1 343 ? 13.278 34.725 -13.131 1.00 34.94 343 LYS A CA 1
ATOM 2660 C C . LYS A 1 343 ? 13.009 33.347 -13.727 1.00 34.94 343 LYS A C 1
ATOM 2662 O O . LYS A 1 343 ? 12.223 33.234 -14.660 1.00 34.94 343 LYS A O 1
ATOM 2667 N N . THR A 1 344 ? 13.674 32.324 -13.216 1.00 31.75 344 THR A N 1
ATOM 2668 C CA . THR A 1 344 ? 13.208 30.943 -13.335 1.00 31.75 344 THR A CA 1
ATOM 2669 C C . THR A 1 344 ? 12.331 30.673 -12.122 1.00 31.75 344 THR A C 1
ATOM 2671 O O . THR A 1 344 ? 12.834 30.466 -11.019 1.00 31.75 344 THR A O 1
ATOM 2674 N N . GLU A 1 345 ? 11.019 30.750 -12.322 1.00 33.00 345 GLU A N 1
ATOM 2675 C CA . GLU A 1 345 ? 10.051 30.070 -11.467 1.00 33.00 345 GLU A CA 1
ATOM 2676 C C . GLU A 1 345 ? 10.215 28.571 -11.729 1.00 33.00 345 GLU A C 1
ATOM 2678 O O . GLU A 1 345 ? 9.789 28.051 -12.758 1.00 33.00 345 GLU A O 1
ATOM 2683 N N . ASN A 1 346 ? 10.916 27.889 -10.825 1.00 28.69 346 ASN A N 1
ATOM 2684 C CA . ASN A 1 346 ? 10.880 26.438 -10.753 1.00 28.69 346 ASN A CA 1
ATOM 2685 C C . ASN A 1 346 ? 9.607 26.057 -9.997 1.00 28.69 346 ASN A C 1
ATOM 2687 O O . ASN A 1 346 ? 9.497 26.312 -8.799 1.00 28.69 346 ASN A O 1
ATOM 2691 N N . CYS A 1 347 ? 8.658 25.442 -10.701 1.00 27.34 347 CYS A N 1
ATOM 2692 C CA . CYS A 1 347 ? 7.627 24.620 -10.083 1.00 27.34 347 CYS A CA 1
ATOM 2693 C C . CYS A 1 347 ? 8.312 23.411 -9.433 1.00 27.34 347 CYS A C 1
ATOM 2695 O O . CYS A 1 347 ? 8.589 22.409 -10.094 1.00 27.34 347 CYS A O 1
ATOM 2697 N N . GLU A 1 348 ? 8.622 23.526 -8.142 1.00 25.66 348 GLU A N 1
ATOM 2698 C CA . GLU A 1 348 ? 8.862 22.371 -7.285 1.00 25.66 348 GLU A CA 1
ATOM 2699 C C . GLU A 1 348 ? 7.559 21.569 -7.193 1.00 25.66 348 GLU A C 1
ATOM 2701 O O . GLU A 1 348 ? 6.528 22.046 -6.723 1.00 25.66 348 GLU A O 1
ATOM 2706 N N . PHE A 1 349 ? 7.611 20.347 -7.718 1.00 27.80 349 PHE A N 1
ATOM 2707 C CA . PHE A 1 349 ? 6.634 19.306 -7.449 1.00 27.80 349 PHE A CA 1
ATOM 2708 C C . PHE A 1 349 ? 6.796 18.876 -5.988 1.00 27.80 349 PHE A C 1
ATOM 2710 O O . PHE A 1 349 ? 7.711 18.120 -5.655 1.00 27.80 349 PHE A O 1
ATOM 2717 N N . ASP A 1 350 ? 5.898 19.349 -5.130 1.00 25.14 350 ASP A N 1
ATOM 2718 C CA . ASP A 1 350 ? 5.704 18.787 -3.800 1.00 25.14 350 ASP A CA 1
ATOM 2719 C C . ASP A 1 350 ? 5.164 17.358 -3.932 1.00 25.14 350 ASP A C 1
ATOM 2721 O O . ASP A 1 350 ? 4.017 17.109 -4.307 1.00 25.14 350 ASP A O 1
ATOM 2725 N N . ILE A 1 351 ? 6.030 16.396 -3.622 1.00 29.03 351 ILE A N 1
ATOM 2726 C CA . ILE A 1 351 ? 5.647 15.016 -3.340 1.00 29.03 351 ILE A CA 1
ATOM 2727 C C . ILE A 1 351 ? 5.056 15.025 -1.927 1.00 29.03 351 ILE A C 1
ATOM 2729 O O . ILE A 1 351 ? 5.787 14.947 -0.939 1.00 29.03 351 ILE A O 1
ATOM 2733 N N . ALA A 1 352 ? 3.735 15.169 -1.836 1.00 28.94 352 ALA A N 1
ATOM 2734 C CA . ALA A 1 352 ? 2.999 14.972 -0.595 1.00 28.94 352 ALA A CA 1
ATOM 2735 C C . ALA A 1 352 ? 2.859 13.466 -0.307 1.00 28.94 352 ALA A C 1
ATOM 2737 O O . ALA A 1 352 ? 2.436 12.690 -1.170 1.00 28.94 352 ALA A O 1
ATOM 2738 N N . ALA A 1 353 ? 3.303 13.101 0.896 1.00 32.09 353 ALA A N 1
ATOM 2739 C CA . ALA A 1 353 ? 3.257 11.779 1.512 1.00 32.09 353 ALA A CA 1
ATOM 2740 C C . ALA A 1 353 ? 1.853 11.393 1.993 1.00 32.09 353 ALA A C 1
ATOM 2742 O O . ALA A 1 353 ? 1.067 12.320 2.300 1.00 32.09 353 ALA A O 1
#

Organism: NCBI:txid353542

pLDDT: mean 74.76, std 22.51, range [25.14, 98.25]

Radius of gyration: 26.65 Å; chains: 1; bounding box: 82×68×70 Å